Protein AF-A0A3D2JQ64-F1 (afdb_monomer_lite)

Structure (mmCIF, N/CA/C/O backbone):
data_AF-A0A3D2JQ64-F1
#
_entry.id   AF-A0A3D2JQ64-F1
#
loop_
_atom_site.group_PDB
_atom_site.id
_atom_site.type_symbol
_atom_site.label_atom_id
_atom_site.label_alt_id
_atom_site.label_comp_id
_atom_site.label_asym_id
_atom_site.label_entity_id
_atom_site.label_seq_id
_atom_site.pdbx_PDB_ins_code
_atom_site.Cartn_x
_atom_site.Cartn_y
_atom_site.Cartn_z
_atom_site.occupancy
_atom_site.B_iso_or_equiv
_atom_site.auth_seq_id
_atom_site.auth_comp_id
_atom_site.auth_asym_id
_atom_site.auth_atom_id
_atom_site.pdbx_PDB_model_num
ATOM 1 N N . MET A 1 1 ? 11.563 4.149 -31.255 1.00 68.50 1 MET A N 1
ATOM 2 C CA . MET A 1 1 ? 13.040 4.259 -31.189 1.00 68.50 1 MET A CA 1
ATOM 3 C C . MET A 1 1 ? 13.735 3.259 -32.107 1.00 68.50 1 MET A C 1
ATOM 5 O O . MET A 1 1 ? 14.622 3.661 -32.841 1.00 68.50 1 MET A O 1
ATOM 9 N N . LEU A 1 2 ? 13.339 1.981 -32.112 1.00 68.19 2 LEU A N 1
ATOM 10 C CA . LEU A 1 2 ? 14.010 0.948 -32.916 1.00 68.19 2 LEU A CA 1
ATOM 11 C C . LEU A 1 2 ? 14.008 1.264 -34.427 1.00 68.19 2 LEU A C 1
ATOM 13 O O . LEU A 1 2 ? 15.052 1.207 -35.066 1.00 68.19 2 LEU A O 1
ATOM 17 N N . GLU A 1 3 ? 12.875 1.719 -34.969 1.00 76.62 3 GLU A N 1
ATOM 18 C CA . GLU A 1 3 ? 12.757 2.117 -36.382 1.00 76.62 3 GLU A CA 1
ATOM 19 C C . GLU A 1 3 ? 13.571 3.373 -36.741 1.00 76.62 3 GLU A C 1
ATOM 21 O O . GLU A 1 3 ? 14.247 3.402 -37.769 1.00 76.62 3 GLU A O 1
ATOM 26 N N . SER A 1 4 ? 13.557 4.408 -35.890 1.00 77.31 4 SER A N 1
ATOM 27 C CA . SER A 1 4 ? 14.324 5.637 -36.137 1.00 77.31 4 SER A CA 1
ATOM 28 C C . SER A 1 4 ? 15.834 5.402 -36.029 1.00 77.31 4 SER A C 1
ATOM 30 O O . SER A 1 4 ? 16.592 5.928 -36.844 1.00 77.31 4 SER A O 1
ATOM 32 N N . SER A 1 5 ? 16.273 4.550 -35.097 1.00 80.56 5 SER A N 1
ATOM 33 C CA . SER A 1 5 ? 17.661 4.084 -35.012 1.00 80.56 5 SER A CA 1
ATOM 34 C C . SER A 1 5 ? 18.069 3.268 -36.240 1.00 80.56 5 SER A C 1
ATOM 36 O O . SER A 1 5 ? 19.137 3.512 -36.801 1.00 80.56 5 SER A O 1
ATOM 38 N N . GLN A 1 6 ? 17.218 2.342 -36.697 1.00 87.00 6 GLN A N 1
ATOM 39 C CA . GLN A 1 6 ? 17.505 1.515 -37.872 1.00 87.00 6 GLN A CA 1
ATOM 40 C C . GLN A 1 6 ? 17.664 2.366 -39.139 1.00 87.00 6 GLN A C 1
ATOM 42 O O . GLN A 1 6 ? 18.600 2.156 -39.904 1.00 87.00 6 GLN A O 1
ATOM 47 N N . SER A 1 7 ? 16.831 3.395 -39.315 1.00 90.44 7 SER A N 1
ATOM 48 C CA . SER A 1 7 ? 16.932 4.301 -40.463 1.00 90.44 7 SER A CA 1
ATOM 49 C C . SER A 1 7 ? 18.280 5.036 -40.536 1.00 90.44 7 SER A C 1
ATOM 51 O O . SER A 1 7 ? 18.840 5.195 -41.620 1.00 90.44 7 SER A O 1
ATOM 53 N N . ILE A 1 8 ? 18.834 5.460 -39.394 1.00 93.38 8 ILE A N 1
ATOM 54 C CA . ILE A 1 8 ? 20.169 6.081 -39.336 1.00 93.38 8 ILE A CA 1
ATOM 55 C C . ILE A 1 8 ? 21.260 5.045 -39.646 1.00 93.38 8 ILE A C 1
ATOM 57 O O . ILE A 1 8 ? 22.205 5.351 -40.376 1.00 93.38 8 ILE A O 1
ATOM 61 N N . VAL A 1 9 ? 21.130 3.820 -39.125 1.00 94.75 9 VAL A N 1
ATOM 62 C CA . VAL A 1 9 ? 22.066 2.713 -39.392 1.00 94.75 9 VAL A CA 1
ATOM 63 C C . VAL A 1 9 ? 22.120 2.377 -40.884 1.00 94.75 9 VAL A C 1
ATOM 65 O O . VAL A 1 9 ? 23.214 2.214 -41.427 1.00 94.75 9 VAL A O 1
ATOM 68 N N . ASP A 1 10 ? 20.977 2.354 -41.568 1.00 95.44 10 ASP A N 1
ATOM 69 C CA . ASP A 1 10 ? 20.905 2.088 -43.007 1.00 95.44 10 ASP A CA 1
ATOM 70 C C . ASP A 1 10 ? 21.639 3.174 -43.818 1.00 95.44 10 ASP A C 1
ATOM 72 O O . ASP A 1 10 ? 22.428 2.859 -44.716 1.00 95.44 10 ASP A O 1
ATOM 76 N N . SER A 1 11 ? 21.470 4.453 -43.454 1.00 96.44 11 SER A N 1
ATOM 77 C CA . SER A 1 11 ? 22.213 5.562 -44.070 1.00 96.44 11 SER A CA 1
ATOM 78 C C . SER A 1 11 ? 23.721 5.471 -43.817 1.00 96.44 11 SER A C 1
ATOM 80 O O . SER A 1 11 ? 24.514 5.718 -44.727 1.00 96.44 11 SER A O 1
ATOM 82 N N . LEU A 1 12 ? 24.147 5.067 -42.615 1.00 96.25 12 LEU A N 1
ATOM 83 C CA . LEU A 1 12 ? 25.566 4.850 -42.308 1.00 96.25 12 LEU A CA 1
ATOM 84 C C . LEU A 1 12 ? 26.161 3.717 -43.150 1.00 96.25 12 LEU A C 1
ATOM 86 O O . LEU A 1 12 ? 27.248 3.873 -43.712 1.00 96.25 12 LEU A O 1
ATOM 90 N N . HIS A 1 13 ? 25.446 2.598 -43.280 1.00 96.56 13 HIS A N 1
ATOM 91 C CA . HIS A 1 13 ? 25.865 1.469 -44.111 1.00 96.56 13 HIS A CA 1
ATOM 92 C C . HIS A 1 13 ? 26.041 1.896 -45.572 1.00 96.56 13 HIS A C 1
ATOM 94 O O . HIS A 1 13 ? 27.098 1.662 -46.169 1.00 96.56 13 HIS A O 1
ATOM 100 N N . ALA A 1 14 ? 25.043 2.579 -46.136 1.00 95.62 14 ALA A N 1
ATOM 101 C CA . ALA A 1 14 ? 25.112 3.131 -47.487 1.00 95.62 14 ALA A CA 1
ATOM 102 C C . ALA A 1 14 ? 26.261 4.143 -47.643 1.00 95.62 14 ALA A C 1
ATOM 104 O O . ALA A 1 14 ? 26.947 4.157 -48.669 1.00 95.62 14 ALA A O 1
ATOM 105 N N . GLY A 1 15 ? 26.526 4.949 -46.611 1.00 95.88 15 GLY A N 1
ATOM 106 C CA . GLY A 1 15 ? 27.650 5.881 -46.547 1.00 95.88 15 GLY A CA 1
ATOM 107 C C . GLY A 1 15 ? 29.006 5.197 -46.691 1.00 95.88 15 GLY A C 1
ATOM 108 O O . GLY A 1 15 ? 29.819 5.610 -47.521 1.00 95.88 15 GLY A O 1
ATOM 109 N N . TYR A 1 16 ? 29.241 4.110 -45.954 1.00 95.94 16 TYR A N 1
ATOM 110 C CA . TYR A 1 16 ? 30.476 3.331 -46.086 1.00 95.94 16 TYR A CA 1
ATOM 111 C C . TYR A 1 16 ? 30.625 2.711 -47.478 1.00 95.94 16 TYR A C 1
ATOM 113 O O . TYR A 1 16 ? 31.716 2.747 -48.055 1.00 95.94 16 TYR A O 1
ATOM 121 N N . GLN A 1 17 ? 29.539 2.181 -48.044 1.00 94.56 17 GLN A N 1
ATOM 122 C CA . GLN A 1 17 ? 29.555 1.587 -49.381 1.00 94.56 17 GLN A CA 1
ATOM 123 C C . GLN A 1 17 ? 29.863 2.622 -50.467 1.00 94.56 17 GLN A C 1
ATOM 125 O O . GLN A 1 17 ? 30.736 2.382 -51.306 1.00 94.56 17 GLN A O 1
ATOM 130 N N . VAL A 1 18 ? 29.197 3.781 -50.445 1.00 95.38 18 VAL A N 1
ATOM 131 C CA . VAL A 1 18 ? 29.404 4.815 -51.466 1.00 95.38 18 VAL A CA 1
ATOM 132 C C . VAL A 1 18 ? 30.785 5.455 -51.326 1.00 95.38 18 VAL A C 1
ATOM 134 O O . VAL A 1 18 ? 31.481 5.610 -52.326 1.00 95.38 18 VAL A O 1
ATOM 137 N N . ALA A 1 19 ? 31.251 5.738 -50.105 1.00 93.62 19 ALA A N 1
ATOM 138 C CA . ALA A 1 19 ? 32.584 6.295 -49.877 1.00 93.62 19 ALA A CA 1
ATOM 139 C C . ALA A 1 19 ? 33.693 5.332 -50.330 1.00 93.62 19 ALA A C 1
ATOM 141 O O . ALA A 1 19 ? 34.606 5.735 -51.055 1.00 93.62 19 ALA A O 1
ATOM 142 N N . GLY A 1 20 ? 33.590 4.050 -49.961 1.00 91.94 20 GLY A N 1
ATOM 143 C CA . GLY A 1 20 ? 34.541 3.019 -50.376 1.00 91.94 20 GLY A CA 1
ATOM 144 C C . GLY A 1 20 ? 34.548 2.803 -51.891 1.00 91.94 20 GLY A C 1
ATOM 145 O O . GLY A 1 20 ? 35.616 2.754 -52.504 1.00 91.94 20 GLY A O 1
ATOM 146 N N . GLY A 1 21 ? 33.367 2.743 -52.512 1.00 92.12 21 GLY A N 1
ATOM 147 C CA . GLY A 1 21 ? 33.227 2.611 -53.963 1.00 92.12 21 GLY A CA 1
ATOM 148 C C . GLY A 1 21 ? 33.828 3.793 -54.725 1.00 92.12 21 GLY A C 1
ATOM 149 O O . GLY A 1 21 ? 34.597 3.595 -55.666 1.00 92.12 21 GLY A O 1
ATOM 150 N N . LEU A 1 22 ? 33.543 5.025 -54.290 1.00 91.62 22 LEU A N 1
ATOM 151 C CA . LEU A 1 22 ? 34.103 6.243 -54.884 1.00 91.62 22 LEU A CA 1
ATOM 152 C C . LEU A 1 22 ? 35.631 6.291 -54.761 1.00 91.62 22 LEU A C 1
ATOM 154 O O . LEU A 1 22 ? 36.313 6.583 -55.745 1.00 91.62 22 LEU A O 1
ATOM 158 N N . ALA A 1 23 ? 36.177 5.957 -53.589 1.00 91.06 23 ALA A N 1
ATOM 159 C CA . ALA A 1 23 ? 37.622 5.908 -53.372 1.00 91.06 23 ALA A CA 1
ATOM 160 C C . ALA A 1 23 ? 38.303 4.850 -54.259 1.00 91.06 23 ALA A C 1
ATOM 162 O O . ALA A 1 23 ? 39.333 5.126 -54.878 1.00 91.06 23 ALA A O 1
ATOM 163 N N . ALA A 1 24 ? 37.713 3.657 -54.377 1.00 89.94 24 ALA A N 1
ATOM 164 C CA . ALA A 1 24 ? 38.235 2.588 -55.225 1.00 89.94 24 ALA A CA 1
ATOM 165 C C . ALA A 1 24 ? 38.230 2.971 -56.715 1.00 89.94 24 ALA A C 1
ATOM 167 O O . ALA A 1 24 ? 39.227 2.755 -57.414 1.00 89.94 24 ALA A O 1
ATOM 168 N N . MET A 1 25 ? 37.144 3.580 -57.205 1.00 90.31 25 MET A N 1
ATOM 169 C CA . MET A 1 25 ? 37.058 4.064 -58.588 1.00 90.31 25 MET A CA 1
ATOM 170 C C . MET A 1 25 ? 38.081 5.166 -58.871 1.00 90.31 25 MET A C 1
ATOM 172 O O . MET A 1 25 ? 38.748 5.123 -59.906 1.00 90.31 25 MET A O 1
ATOM 176 N N . ALA A 1 26 ? 38.269 6.099 -57.932 1.00 88.12 26 ALA A N 1
ATOM 177 C CA . ALA A 1 26 ? 39.272 7.156 -58.044 1.00 88.12 26 ALA A CA 1
ATOM 178 C C . ALA A 1 26 ? 40.702 6.594 -58.113 1.00 88.12 26 ALA A C 1
ATOM 180 O O . ALA A 1 26 ? 41.491 7.023 -58.952 1.00 88.12 26 ALA A O 1
ATOM 181 N N . HIS A 1 27 ? 41.031 5.600 -57.280 1.00 86.38 27 HIS A N 1
ATOM 182 C CA . HIS A 1 27 ? 42.358 4.972 -57.268 1.00 86.38 27 HIS A CA 1
ATOM 183 C C . HIS A 1 27 ? 42.669 4.155 -58.522 1.00 86.38 27 HIS A C 1
ATOM 185 O O . HIS A 1 27 ? 43.816 4.108 -58.961 1.00 86.38 27 HIS A O 1
ATOM 191 N N . THR A 1 28 ? 41.665 3.483 -59.078 1.00 91.31 28 THR A N 1
ATOM 192 C CA . THR A 1 28 ? 41.839 2.581 -60.226 1.00 91.31 28 THR A CA 1
ATOM 193 C C . THR A 1 28 ? 41.605 3.269 -61.571 1.00 91.31 28 THR A C 1
ATOM 195 O O . THR A 1 28 ? 41.916 2.690 -62.608 1.00 91.31 28 THR A O 1
ATOM 198 N N . GLY A 1 29 ? 41.057 4.490 -61.574 1.00 87.19 29 GLY A N 1
ATOM 199 C CA . GLY A 1 29 ? 40.681 5.211 -62.792 1.00 87.19 29 GLY A CA 1
ATOM 200 C C . GLY A 1 29 ? 39.544 4.540 -63.570 1.00 87.19 29 GLY A C 1
ATOM 201 O O . GLY A 1 29 ? 39.404 4.770 -64.768 1.00 87.19 29 GLY A O 1
ATOM 202 N N . THR A 1 30 ? 38.754 3.683 -62.914 1.00 84.44 30 THR A N 1
ATOM 203 C CA . THR A 1 30 ? 37.738 2.831 -63.561 1.00 84.44 30 THR A CA 1
ATOM 204 C C . THR A 1 30 ? 36.413 3.542 -63.827 1.00 84.44 30 THR A C 1
ATOM 206 O O . THR A 1 30 ? 35.588 3.020 -64.575 1.00 84.44 30 THR A O 1
ATOM 209 N N . GLY A 1 31 ? 36.206 4.741 -63.278 1.00 82.25 31 GLY A N 1
ATOM 210 C CA . GLY A 1 31 ? 35.011 5.530 -63.548 1.00 82.25 31 GLY A CA 1
ATOM 211 C C . GLY A 1 31 ? 35.007 6.899 -62.877 1.00 82.25 31 GLY A C 1
ATOM 212 O O . GLY A 1 31 ? 35.705 7.136 -61.893 1.00 82.25 31 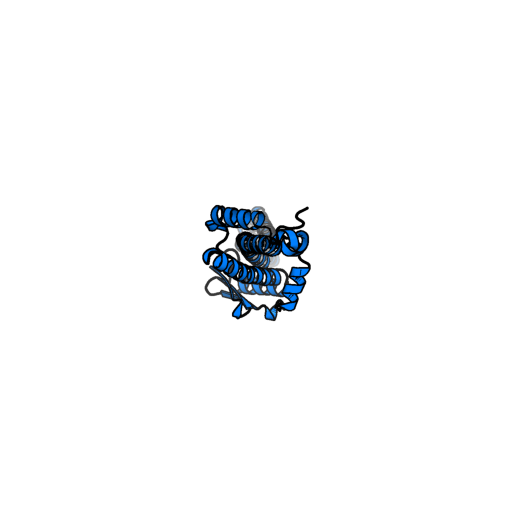GLY A O 1
ATOM 213 N N . VAL A 1 32 ? 34.185 7.796 -63.421 1.00 86.56 32 VAL A N 1
ATOM 214 C CA . VAL A 1 32 ? 33.807 9.067 -62.794 1.00 86.56 32 VAL A CA 1
ATOM 215 C C . VAL A 1 32 ? 32.370 8.920 -62.329 1.00 86.56 32 VAL A C 1
ATOM 217 O O . VAL A 1 32 ? 31.493 8.570 -63.119 1.00 86.56 32 VAL A O 1
ATOM 220 N N . ALA A 1 33 ? 32.133 9.156 -61.044 1.00 87.62 33 ALA A N 1
ATOM 221 C CA . ALA A 1 33 ? 30.802 9.027 -60.487 1.00 87.62 33 ALA A CA 1
ATOM 222 C C . ALA A 1 33 ? 29.872 10.121 -61.023 1.00 87.62 33 ALA A C 1
ATOM 224 O O . ALA A 1 33 ? 30.281 11.271 -61.196 1.00 87.62 33 ALA A O 1
ATOM 225 N N . GLN A 1 34 ? 28.618 9.758 -61.283 1.00 90.19 34 GLN A N 1
ATOM 226 C CA . GLN A 1 34 ? 27.616 10.724 -61.713 1.00 90.19 34 GLN A CA 1
ATOM 227 C C . GLN A 1 34 ? 27.303 11.703 -60.577 1.00 90.19 34 GLN A C 1
ATOM 229 O O . GLN A 1 34 ? 27.311 11.348 -59.394 1.00 90.19 34 GLN A O 1
ATOM 234 N N . MET A 1 35 ? 27.036 12.956 -60.940 1.00 89.31 35 MET A N 1
ATOM 235 C CA . MET A 1 35 ? 26.616 13.967 -59.977 1.00 89.31 35 MET A CA 1
ATOM 236 C C . MET A 1 35 ? 25.297 13.527 -59.331 1.00 89.31 35 MET A C 1
ATOM 238 O O . MET A 1 35 ? 24.354 13.215 -60.044 1.00 89.31 35 MET A O 1
ATOM 242 N N . GLY A 1 36 ? 25.244 13.507 -57.997 1.00 89.56 36 GLY A N 1
ATOM 243 C CA . GLY A 1 36 ? 24.060 13.078 -57.241 1.00 89.56 36 GLY A CA 1
ATOM 244 C C . GLY A 1 36 ? 24.134 11.666 -56.653 1.00 89.56 36 GLY A C 1
ATOM 245 O O . GLY A 1 36 ? 23.369 11.375 -55.740 1.00 89.56 36 GLY A O 1
ATOM 246 N N . VAL A 1 37 ? 25.106 10.833 -57.051 1.00 93.75 37 VAL A N 1
ATOM 247 C CA . VAL A 1 37 ? 25.192 9.418 -56.621 1.00 93.75 37 VAL A CA 1
ATOM 248 C C . VAL A 1 37 ? 25.179 9.213 -55.096 1.00 93.75 37 VAL A C 1
ATOM 250 O O . VAL A 1 37 ? 24.650 8.223 -54.611 1.00 93.75 37 VAL A O 1
ATOM 253 N N . VAL A 1 38 ? 25.738 10.155 -54.326 1.00 92.19 38 VAL A N 1
ATOM 254 C CA . VAL A 1 38 ? 25.768 10.098 -52.851 1.00 92.19 38 VAL A CA 1
ATOM 255 C C . VAL A 1 38 ? 24.383 10.342 -52.249 1.00 92.19 38 VAL A C 1
ATOM 257 O O . VAL A 1 38 ? 24.028 9.739 -51.241 1.00 92.19 38 VAL A O 1
ATOM 260 N N . ALA A 1 39 ? 23.590 11.225 -52.858 1.00 91.19 39 ALA A N 1
ATOM 261 C CA . ALA A 1 39 ? 22.220 11.468 -52.423 1.00 91.19 39 ALA A CA 1
ATOM 262 C C . ALA A 1 39 ? 21.310 10.295 -52.817 1.00 91.19 39 ALA A C 1
ATOM 264 O O . ALA A 1 39 ? 20.509 9.836 -52.009 1.00 91.19 39 ALA A O 1
ATOM 265 N N . GLU A 1 40 ? 21.479 9.767 -54.031 1.00 93.19 40 GLU A N 1
ATOM 266 C CA . GLU A 1 40 ? 20.688 8.646 -54.555 1.00 93.19 40 GLU A CA 1
ATOM 267 C C . GLU A 1 40 ? 20.972 7.316 -53.846 1.00 93.19 40 GLU A C 1
ATOM 269 O O . GLU A 1 40 ? 20.108 6.444 -53.815 1.00 93.19 40 GLU A O 1
ATOM 274 N N . SER A 1 41 ? 22.152 7.153 -53.238 1.00 90.62 41 SER A N 1
ATOM 275 C CA . SER A 1 41 ? 22.507 5.929 -52.513 1.00 90.62 41 SER A CA 1
ATOM 276 C C . SER A 1 41 ? 21.842 5.802 -51.138 1.00 90.62 41 SER A C 1
ATOM 278 O O . SER A 1 41 ? 22.070 4.804 -50.464 1.00 90.62 41 SER A O 1
ATOM 280 N N . GLY A 1 42 ? 21.096 6.813 -50.674 1.00 93.31 42 GLY A N 1
ATOM 281 C CA . GLY A 1 42 ? 20.521 6.842 -49.320 1.00 93.31 42 GLY A CA 1
ATOM 282 C C . GLY A 1 42 ? 21.547 7.074 -48.202 1.00 93.31 42 GLY A C 1
ATOM 283 O O . GLY A 1 42 ? 21.229 6.916 -47.026 1.00 93.31 42 GLY A O 1
ATOM 284 N N . ALA A 1 43 ? 22.779 7.462 -48.554 1.00 95.00 43 ALA A N 1
ATOM 285 C CA . ALA A 1 43 ? 23.888 7.633 -47.611 1.00 95.00 43 ALA A CA 1
ATOM 286 C C . ALA A 1 43 ? 23.775 8.893 -46.740 1.00 95.00 43 ALA A C 1
ATOM 288 O O . ALA A 1 43 ? 24.429 9.000 -45.702 1.00 95.00 43 ALA A O 1
ATOM 289 N N . LEU A 1 44 ? 22.998 9.882 -47.183 1.00 96.69 44 LEU A N 1
ATOM 290 C CA . LEU A 1 44 ? 22.840 11.139 -46.464 1.00 96.69 44 LEU A CA 1
ATOM 291 C C . LEU A 1 44 ? 21.830 10.972 -45.330 1.00 96.69 44 LEU A C 1
ATOM 293 O O . LEU A 1 44 ? 20.673 10.646 -45.576 1.00 96.69 44 LEU A O 1
ATOM 297 N N . ILE A 1 45 ? 22.263 11.266 -44.104 1.00 96.31 45 ILE A N 1
ATOM 298 C CA . ILE A 1 45 ? 21.361 11.400 -42.959 1.00 96.31 45 ILE A CA 1
ATOM 299 C C . ILE A 1 45 ? 20.590 12.714 -43.109 1.00 96.31 45 ILE A C 1
ATOM 301 O O . ILE A 1 45 ? 21.174 13.788 -43.269 1.00 96.31 45 ILE A O 1
ATOM 305 N N . THR A 1 46 ? 19.269 12.619 -43.065 1.00 95.69 46 THR A N 1
ATOM 306 C CA . THR A 1 46 ? 18.340 13.738 -43.225 1.00 95.69 46 THR A CA 1
ATOM 307 C C . THR A 1 46 ? 18.016 14.407 -41.889 1.00 95.69 46 THR A C 1
ATOM 309 O O . THR A 1 46 ? 18.156 13.810 -40.820 1.00 95.69 46 THR A O 1
ATOM 312 N N . GLY A 1 47 ? 17.535 15.653 -41.946 1.00 94.44 47 GLY A N 1
ATOM 313 C CA . GLY A 1 47 ? 17.033 16.355 -40.760 1.00 94.44 47 GLY A CA 1
ATOM 314 C C . GLY A 1 47 ? 15.876 15.611 -40.088 1.00 94.44 47 GLY A C 1
ATOM 315 O O . GLY A 1 47 ? 15.872 15.478 -38.869 1.00 94.44 47 GLY A O 1
ATOM 316 N N . ASP A 1 48 ? 14.964 15.039 -40.879 1.00 92.50 48 ASP A N 1
ATOM 317 C CA . ASP A 1 48 ? 13.814 14.282 -40.374 1.00 92.50 48 ASP A CA 1
ATOM 318 C C . ASP A 1 48 ? 14.242 13.028 -39.601 1.00 92.50 48 ASP A C 1
ATOM 320 O O . ASP A 1 48 ? 13.685 12.746 -38.542 1.00 92.50 48 ASP A O 1
ATOM 324 N N . GLN A 1 49 ? 15.273 12.308 -40.063 1.00 92.38 49 GLN A N 1
ATOM 325 C CA . GLN A 1 49 ? 15.837 11.162 -39.336 1.00 92.38 49 GLN A CA 1
ATOM 326 C C . GLN A 1 49 ? 16.428 11.578 -37.981 1.00 92.38 49 GLN A C 1
ATOM 328 O O . GLN A 1 49 ? 16.203 10.906 -36.975 1.00 92.38 49 GLN A O 1
ATOM 333 N N . VAL A 1 50 ? 17.145 12.706 -37.935 1.00 93.44 50 VAL A N 1
ATOM 334 C CA . VAL A 1 50 ? 17.713 13.244 -36.688 1.00 93.44 50 VAL A CA 1
ATOM 335 C C . VAL A 1 50 ? 16.606 13.677 -35.728 1.00 93.44 50 VAL A C 1
ATOM 337 O O . VAL A 1 50 ? 16.642 13.322 -34.551 1.00 93.44 50 VAL A O 1
ATOM 340 N N . SER A 1 51 ? 15.599 14.401 -36.218 1.00 92.00 51 SER A N 1
ATOM 341 C CA . SER A 1 51 ? 14.443 14.814 -35.419 1.00 92.00 51 SER A CA 1
ATOM 342 C C . SER A 1 51 ? 13.652 13.616 -34.901 1.00 92.00 51 SER A C 1
ATOM 344 O O . SER A 1 51 ? 13.330 13.577 -33.719 1.00 92.00 51 SER A O 1
ATOM 346 N N . ALA A 1 52 ? 13.389 12.607 -35.733 1.00 85.50 52 ALA A N 1
ATOM 347 C CA . ALA A 1 52 ? 12.676 11.399 -35.324 1.00 85.50 52 ALA A CA 1
ATOM 348 C C . ALA A 1 52 ? 13.438 10.602 -34.254 1.00 85.50 52 ALA A C 1
ATOM 350 O O . ALA A 1 52 ? 12.831 10.104 -33.306 1.00 85.50 52 ALA A O 1
ATOM 351 N N . TYR A 1 53 ? 14.764 10.492 -34.373 1.00 89.88 53 TYR A N 1
ATOM 352 C CA . TYR A 1 53 ? 15.594 9.859 -33.349 1.00 89.88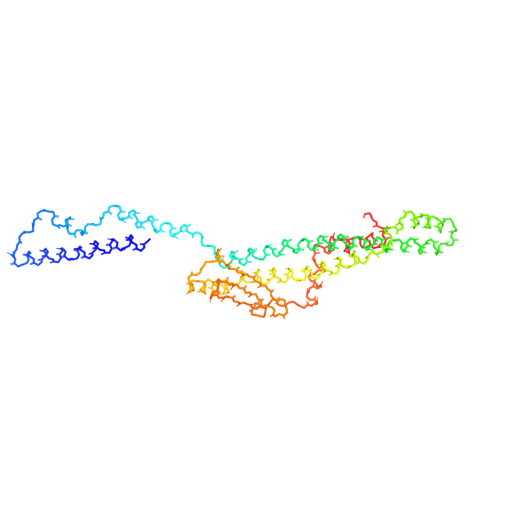 53 TYR A CA 1
ATOM 353 C C . TYR A 1 53 ? 15.587 10.658 -32.041 1.00 89.88 53 TYR A C 1
ATOM 355 O O . TYR A 1 53 ? 15.280 10.098 -30.992 1.00 89.88 53 TYR A O 1
ATOM 363 N N . ASN A 1 54 ? 15.842 11.967 -32.095 1.00 88.19 54 ASN A N 1
ATOM 364 C CA . ASN A 1 54 ? 15.886 12.814 -30.900 1.00 88.19 54 ASN A CA 1
ATOM 365 C C . ASN A 1 54 ? 14.527 12.900 -30.192 1.00 88.19 54 ASN A C 1
ATOM 367 O O . ASN A 1 54 ? 14.485 12.816 -28.970 1.00 88.19 54 ASN A O 1
ATOM 371 N N . ASN A 1 55 ? 13.423 12.982 -30.940 1.00 83.06 55 ASN A N 1
ATOM 372 C CA . ASN A 1 55 ? 12.074 12.934 -30.373 1.00 83.06 55 ASN A CA 1
ATOM 373 C C . ASN A 1 55 ? 11.800 11.583 -29.703 1.00 83.06 55 ASN A C 1
ATOM 375 O O . ASN A 1 55 ? 11.198 11.541 -28.638 1.00 83.06 55 ASN A O 1
ATOM 379 N N . ALA A 1 56 ? 12.260 10.474 -30.293 1.00 77.25 56 ALA A N 1
ATOM 380 C CA . ALA A 1 56 ? 12.128 9.158 -29.673 1.00 77.25 56 ALA A CA 1
ATOM 381 C C . ALA A 1 56 ? 12.973 9.030 -28.394 1.00 77.25 56 ALA A C 1
ATOM 383 O O . ALA A 1 56 ? 12.512 8.427 -27.432 1.00 77.25 56 ALA A O 1
ATOM 384 N N . VAL A 1 57 ? 14.180 9.602 -28.361 1.00 77.75 57 VAL A N 1
ATOM 385 C CA . VAL A 1 57 ? 15.024 9.654 -27.153 1.00 77.75 57 VAL A CA 1
ATOM 386 C C . VAL A 1 57 ? 14.372 10.510 -26.067 1.00 77.75 57 VAL A C 1
ATOM 388 O O . VAL A 1 57 ? 14.333 10.098 -24.913 1.00 77.75 57 VAL A O 1
ATOM 391 N N . GLN A 1 58 ? 13.828 11.672 -26.431 1.00 74.31 58 GLN A N 1
ATOM 392 C CA . GLN A 1 58 ? 13.126 12.551 -25.500 1.00 74.31 58 GLN A CA 1
ATOM 393 C C . GLN A 1 58 ? 11.867 11.882 -24.934 1.00 74.31 58 GLN A C 1
ATOM 395 O O . GLN A 1 58 ? 11.697 11.857 -23.723 1.00 74.31 58 GLN A O 1
ATOM 400 N N . ALA A 1 59 ? 11.047 11.255 -25.779 1.00 69.50 59 ALA A N 1
ATOM 401 C CA . ALA A 1 59 ? 9.860 10.523 -25.339 1.00 69.50 59 ALA A CA 1
ATOM 402 C C . ALA A 1 59 ? 10.198 9.351 -24.399 1.00 69.50 59 ALA A C 1
ATOM 404 O O . ALA A 1 59 ? 9.449 9.075 -23.471 1.00 69.50 59 ALA A O 1
ATOM 405 N N . MET A 1 60 ? 11.339 8.681 -24.605 1.00 68.00 60 MET A N 1
ATOM 406 C CA . MET A 1 60 ? 11.839 7.654 -23.680 1.00 68.00 60 MET A CA 1
ATOM 407 C C . MET A 1 60 ? 12.311 8.241 -22.345 1.00 68.00 60 MET A C 1
ATOM 409 O O . MET A 1 60 ? 12.142 7.603 -21.313 1.00 68.00 60 MET A O 1
ATOM 413 N N . ALA A 1 61 ? 12.916 9.431 -22.362 1.00 60.34 61 ALA A N 1
ATOM 414 C CA . ALA A 1 61 ? 13.367 10.125 -21.157 1.00 60.34 61 ALA A CA 1
ATOM 415 C C . ALA A 1 61 ? 12.205 10.721 -20.341 1.00 60.34 61 ALA A C 1
ATOM 417 O O . ALA A 1 61 ? 12.329 10.876 -19.131 1.00 60.34 61 ALA A O 1
ATOM 418 N N . GLU A 1 62 ? 11.097 11.055 -21.003 1.00 58.78 62 GLU A N 1
ATOM 419 C CA . GLU A 1 62 ? 9.874 11.607 -20.405 1.00 58.78 62 GLU A CA 1
ATOM 420 C C . GLU A 1 62 ? 8.859 10.526 -19.993 1.00 58.78 62 GLU A C 1
ATOM 422 O O . GLU A 1 62 ? 7.827 10.846 -19.407 1.00 58.78 62 GLU A O 1
ATOM 427 N N . ALA A 1 63 ? 9.125 9.250 -20.284 1.00 60.38 63 ALA A N 1
ATOM 428 C CA . ALA A 1 63 ? 8.260 8.157 -19.864 1.00 60.38 63 ALA A CA 1
ATOM 429 C C . ALA A 1 63 ? 8.335 7.964 -18.336 1.00 60.38 63 ALA A C 1
ATOM 431 O O . ALA A 1 63 ? 9.327 7.462 -17.808 1.00 60.38 63 ALA A O 1
ATOM 432 N N . GLU A 1 64 ? 7.275 8.342 -17.619 1.00 52.91 64 GLU A N 1
ATOM 433 C CA . GLU A 1 64 ? 7.060 7.939 -16.226 1.00 52.91 64 GLU A CA 1
ATOM 434 C C . GLU A 1 64 ? 6.622 6.471 -16.198 1.00 52.91 64 GLU A C 1
ATOM 436 O O . GLU A 1 64 ? 5.472 6.134 -16.481 1.00 52.91 64 GLU A O 1
ATOM 441 N N . TYR A 1 65 ? 7.551 5.569 -15.886 1.00 67.44 65 TYR A N 1
ATOM 442 C CA . TYR A 1 65 ? 7.214 4.165 -15.681 1.00 67.44 65 TYR A CA 1
ATOM 443 C C . TYR A 1 65 ? 6.518 4.013 -14.326 1.00 67.44 65 TYR A C 1
ATOM 445 O O . TYR A 1 65 ? 7.065 4.390 -13.289 1.00 67.44 65 TYR A O 1
ATOM 453 N N . TYR A 1 66 ? 5.310 3.446 -14.315 1.00 82.56 66 TYR A N 1
ATOM 454 C CA . TYR A 1 66 ? 4.670 3.006 -13.079 1.00 82.56 66 TYR A CA 1
ATOM 455 C C . TYR A 1 66 ? 5.466 1.813 -12.531 1.00 82.56 66 TYR A C 1
ATOM 457 O O . TYR A 1 66 ? 5.347 0.695 -13.026 1.00 82.56 66 TYR A O 1
ATOM 465 N N . THR A 1 67 ? 6.377 2.082 -11.594 1.00 90.94 67 THR A N 1
ATOM 466 C CA . THR A 1 67 ? 7.345 1.100 -11.087 1.00 90.94 67 THR A CA 1
ATOM 467 C C . THR A 1 67 ? 6.728 0.163 -10.050 1.00 90.94 67 THR A C 1
ATOM 469 O O . THR A 1 67 ? 5.657 0.439 -9.506 1.00 90.94 67 THR A O 1
ATOM 472 N N . ALA A 1 68 ? 7.461 -0.894 -9.687 1.00 96.25 68 ALA A N 1
ATOM 473 C CA . ALA A 1 68 ? 7.139 -1.724 -8.529 1.00 96.25 68 ALA A CA 1
ATOM 474 C C . ALA A 1 68 ? 6.920 -0.899 -7.251 1.00 96.25 68 ALA A C 1
ATOM 476 O O . ALA A 1 68 ? 5.986 -1.165 -6.506 1.00 96.25 68 ALA A O 1
ATOM 477 N N . GLN A 1 69 ? 7.740 0.135 -7.016 1.00 96.00 69 GLN A N 1
ATOM 478 C CA . GLN A 1 69 ? 7.595 1.004 -5.847 1.00 96.00 69 GLN A CA 1
ATOM 479 C C . GLN A 1 69 ? 6.258 1.753 -5.864 1.00 96.00 69 GLN A C 1
ATOM 481 O O . GLN A 1 69 ? 5.564 1.765 -4.852 1.00 96.00 69 GLN A O 1
ATOM 486 N N . ASN A 1 70 ? 5.871 2.320 -7.013 1.00 94.00 70 ASN A N 1
ATOM 487 C CA . ASN A 1 70 ? 4.586 3.010 -7.156 1.00 94.00 70 ASN A CA 1
ATOM 488 C C . ASN A 1 70 ? 3.409 2.053 -6.934 1.00 94.00 70 ASN A C 1
ATOM 490 O O . ASN A 1 70 ? 2.432 2.419 -6.286 1.00 94.00 70 ASN A O 1
ATOM 494 N N . PHE A 1 71 ? 3.508 0.824 -7.448 1.00 96.75 71 PHE A N 1
ATOM 495 C CA . PHE A 1 71 ? 2.493 -0.205 -7.239 1.00 96.75 71 PHE A CA 1
ATOM 496 C C . PHE A 1 71 ? 2.382 -0.609 -5.763 1.00 96.75 71 PHE A C 1
ATOM 498 O O . PHE A 1 71 ? 1.285 -0.613 -5.214 1.00 96.75 71 PHE A O 1
ATOM 505 N N . PHE A 1 72 ? 3.502 -0.896 -5.095 1.00 98.19 72 PHE A N 1
ATOM 506 C CA . PHE A 1 72 ? 3.503 -1.282 -3.683 1.00 98.19 72 PHE A CA 1
ATOM 507 C C . PHE A 1 72 ? 2.979 -0.162 -2.773 1.00 98.19 72 PHE A C 1
ATOM 509 O O . PHE A 1 72 ? 2.193 -0.439 -1.872 1.00 98.19 72 PHE A O 1
ATOM 516 N N . LEU A 1 73 ? 3.346 1.101 -3.021 1.00 95.81 73 LEU A N 1
ATOM 517 C CA . LEU A 1 73 ? 2.785 2.231 -2.270 1.00 95.81 73 LEU A CA 1
ATOM 518 C C . LEU A 1 73 ? 1.273 2.347 -2.471 1.00 95.81 73 LEU A C 1
ATOM 520 O O . LEU A 1 73 ? 0.547 2.471 -1.494 1.00 95.81 73 LEU A O 1
ATOM 524 N N . HIS A 1 74 ? 0.790 2.208 -3.704 1.00 94.62 74 HIS A N 1
ATOM 525 C CA . HIS A 1 74 ? -0.643 2.265 -3.989 1.00 94.62 74 HIS A CA 1
ATOM 526 C C . HIS A 1 74 ? -1.421 1.118 -3.317 1.00 94.62 74 HIS A C 1
ATOM 528 O O . HIS A 1 74 ? -2.498 1.337 -2.768 1.00 94.62 74 HIS A O 1
ATOM 534 N N . GLU A 1 75 ? -0.889 -0.107 -3.305 1.00 96.12 75 GLU A N 1
ATOM 535 C CA . GLU A 1 75 ? -1.521 -1.222 -2.583 1.00 96.12 75 GLU A CA 1
ATOM 536 C C . GLU A 1 75 ? -1.506 -1.012 -1.063 1.00 96.12 75 GLU A C 1
ATOM 538 O O . GLU A 1 75 ? -2.480 -1.352 -0.387 1.00 96.12 75 GLU A O 1
ATOM 543 N N . SER A 1 76 ? -0.442 -0.401 -0.532 1.00 96.38 76 SER A N 1
ATOM 544 C CA . SER A 1 76 ? -0.388 0.017 0.869 1.00 96.38 76 SER A CA 1
ATOM 545 C C . SER A 1 76 ? -1.442 1.078 1.185 1.00 96.38 76 SER A C 1
ATOM 547 O O . SER A 1 76 ? -2.125 0.958 2.195 1.00 96.38 76 SER A O 1
ATOM 549 N N . GLU A 1 77 ? -1.594 2.100 0.343 1.00 92.00 77 GLU A N 1
ATOM 550 C CA . GLU A 1 77 ? -2.577 3.178 0.518 1.00 92.00 77 GLU A CA 1
ATOM 551 C C . GLU A 1 77 ? -4.008 2.633 0.520 1.00 92.00 77 GLU A C 1
ATOM 553 O O . GLU A 1 77 ? -4.765 2.915 1.443 1.00 92.00 77 GLU A O 1
ATOM 558 N N . LYS A 1 78 ? -4.357 1.749 -0.425 1.00 93.50 78 LYS A N 1
ATOM 559 C CA . LYS A 1 78 ? -5.675 1.089 -0.435 1.00 93.50 78 LYS A CA 1
ATOM 560 C C . LYS A 1 78 ? -5.954 0.304 0.846 1.00 93.50 78 LYS A C 1
ATOM 562 O O . LYS A 1 78 ? -7.105 0.205 1.261 1.00 93.50 78 LYS A O 1
ATOM 567 N N . ALA A 1 79 ? -4.937 -0.348 1.410 1.00 93.94 79 ALA A N 1
ATOM 568 C CA . ALA A 1 79 ? -5.082 -1.087 2.660 1.00 93.94 79 ALA A CA 1
ATOM 569 C C . ALA A 1 79 ? -5.244 -0.136 3.854 1.00 93.94 79 ALA A C 1
ATOM 571 O O . ALA A 1 79 ? -6.088 -0.381 4.707 1.00 93.94 79 ALA A O 1
ATOM 572 N N . LEU A 1 80 ? -4.521 0.989 3.875 1.00 89.25 80 LEU A N 1
ATOM 573 C CA . LEU A 1 80 ? -4.699 2.032 4.889 1.00 89.25 80 LEU A CA 1
ATOM 574 C C . LEU A 1 80 ? -6.106 2.643 4.850 1.00 89.25 80 LEU A C 1
ATOM 576 O O . LEU A 1 80 ? -6.712 2.782 5.903 1.00 89.25 80 LEU A O 1
ATOM 580 N N . GLU A 1 81 ? -6.674 2.911 3.672 1.00 91.50 81 GLU A N 1
ATOM 581 C CA . GLU A 1 81 ? -8.060 3.405 3.546 1.00 91.50 81 GLU A CA 1
ATOM 582 C C . GLU A 1 81 ? -9.089 2.417 4.134 1.00 91.50 81 GLU A C 1
ATOM 584 O O . GLU A 1 81 ? -10.046 2.807 4.810 1.00 91.50 81 GLU A O 1
ATOM 589 N N . ARG A 1 82 ? -8.888 1.108 3.916 1.00 93.38 82 ARG A N 1
ATOM 590 C CA . ARG A 1 82 ? -9.740 0.067 4.518 1.00 93.38 82 ARG A CA 1
ATOM 591 C C . ARG A 1 82 ? -9.512 -0.060 6.024 1.00 93.38 82 ARG A C 1
ATOM 593 O O . ARG A 1 82 ? -10.477 -0.226 6.763 1.00 93.38 82 ARG A O 1
ATOM 600 N N . MET A 1 83 ? -8.267 0.075 6.481 1.00 94.62 83 MET A N 1
ATOM 601 C CA . MET A 1 83 ? -7.924 0.104 7.904 1.00 94.62 83 MET A CA 1
ATOM 602 C C . MET A 1 83 ? -8.578 1.297 8.612 1.00 94.62 83 MET A C 1
ATOM 604 O O . MET A 1 83 ? -9.114 1.124 9.699 1.00 94.62 83 MET A O 1
ATOM 608 N N . GLU A 1 84 ? -8.581 2.485 8.005 1.00 90.44 84 GLU A N 1
ATOM 609 C CA . GLU A 1 84 ? -9.258 3.674 8.540 1.00 90.44 84 GLU A CA 1
ATOM 610 C C . GLU A 1 84 ? -10.761 3.427 8.706 1.00 90.44 84 GLU A C 1
ATOM 612 O O . GLU A 1 84 ? -11.306 3.678 9.778 1.00 90.44 84 GLU A O 1
ATOM 617 N N . THR A 1 85 ? -11.405 2.822 7.703 1.00 93.44 85 THR A N 1
ATOM 618 C CA . THR A 1 85 ? -12.820 2.418 7.796 1.00 93.44 85 THR A CA 1
ATOM 619 C C . THR A 1 85 ? -13.054 1.439 8.956 1.00 93.44 85 THR A C 1
ATOM 621 O O . THR A 1 85 ? -14.022 1.567 9.704 1.00 93.44 85 THR A O 1
ATOM 624 N N . ALA A 1 86 ? -12.158 0.468 9.151 1.00 92.06 86 ALA A N 1
ATOM 625 C CA . ALA A 1 86 ? -12.260 -0.480 10.257 1.00 92.06 86 ALA A CA 1
ATOM 626 C C . ALA A 1 86 ? -12.047 0.195 11.630 1.00 92.06 86 ALA A C 1
ATOM 628 O O . ALA A 1 86 ? -12.752 -0.131 12.583 1.00 92.06 86 ALA A O 1
ATOM 629 N N . ILE A 1 87 ? -11.146 1.181 11.734 1.00 92.12 87 ILE A N 1
ATOM 630 C CA . ILE A 1 87 ? -10.940 1.995 12.948 1.00 92.12 87 ILE A CA 1
ATOM 631 C C . ILE A 1 87 ? -12.187 2.816 13.292 1.00 92.12 87 ILE A C 1
ATOM 633 O O . ILE A 1 87 ? -12.536 2.933 14.471 1.00 92.12 87 ILE A O 1
ATOM 637 N N . GLU A 1 88 ? -12.862 3.382 12.292 1.00 90.31 88 GLU A N 1
ATOM 638 C CA . GLU A 1 88 ? -14.122 4.106 12.482 1.00 90.31 88 GLU A CA 1
ATOM 639 C C . GLU A 1 88 ? -15.208 3.179 13.043 1.00 90.31 88 GLU A C 1
ATOM 641 O O . GLU A 1 88 ? -15.763 3.476 14.103 1.00 90.31 88 GLU A O 1
ATOM 646 N N . ASN A 1 89 ? -15.422 2.016 12.415 1.00 89.38 89 ASN A N 1
ATOM 647 C CA . ASN A 1 89 ? -16.388 1.011 12.879 1.00 89.38 89 ASN A CA 1
ATOM 648 C C . ASN A 1 89 ? -16.077 0.527 14.305 1.00 89.38 89 ASN A C 1
ATOM 650 O O . ASN A 1 89 ? -16.968 0.440 15.148 1.00 89.38 89 ASN A O 1
ATOM 654 N N . PHE A 1 90 ? -14.799 0.266 14.600 1.00 93.69 90 PHE A N 1
ATOM 655 C CA . PHE A 1 90 ? -14.345 -0.089 15.944 1.00 93.69 90 PHE A CA 1
ATOM 656 C C . PHE A 1 90 ? -14.696 1.001 16.958 1.00 93.69 90 PHE A C 1
ATOM 658 O O . PHE A 1 90 ? -15.203 0.706 18.039 1.00 93.69 90 PHE A O 1
ATOM 665 N N . SER A 1 91 ? -14.428 2.263 16.621 1.00 88.75 91 SER A N 1
ATOM 666 C CA . SER A 1 91 ? -14.651 3.397 17.521 1.00 88.75 91 SER A CA 1
ATOM 667 C C . SER A 1 91 ? -16.140 3.627 17.795 1.00 88.75 91 SER A C 1
ATOM 669 O O . SER A 1 91 ? -16.512 3.953 18.928 1.00 88.75 91 SER A O 1
ATOM 671 N N . GLU A 1 92 ? -16.995 3.435 16.788 1.00 88.88 92 GLU A N 1
ATOM 672 C CA . GLU A 1 92 ? -18.453 3.515 16.920 1.00 88.88 92 GLU A CA 1
ATOM 673 C C . GLU A 1 92 ? -18.986 2.396 17.824 1.00 88.88 92 GLU A C 1
ATOM 675 O O . GLU A 1 92 ? -19.592 2.688 18.860 1.00 88.88 92 GLU A O 1
ATOM 680 N N . ALA A 1 93 ? -18.652 1.138 17.524 1.00 87.94 93 ALA A N 1
ATOM 681 C CA . ALA A 1 93 ? -19.072 -0.008 18.328 1.00 87.94 93 ALA A CA 1
ATOM 682 C C . ALA A 1 93 ? -18.527 0.062 19.767 1.00 87.94 93 ALA A C 1
ATOM 684 O O . ALA A 1 93 ? -19.246 -0.207 20.728 1.00 87.94 93 ALA A O 1
ATOM 685 N N . ALA A 1 94 ? -17.274 0.492 19.958 1.00 87.56 94 ALA A N 1
ATOM 686 C CA . ALA A 1 94 ? -16.688 0.689 21.286 1.00 87.56 94 ALA A CA 1
ATOM 687 C C . ALA A 1 94 ? -17.441 1.753 22.100 1.00 87.56 94 ALA A C 1
ATOM 689 O O . ALA A 1 94 ? -17.631 1.587 23.307 1.00 87.56 94 ALA A O 1
ATOM 690 N N . THR A 1 95 ? -17.887 2.831 21.450 1.00 84.06 95 THR A N 1
ATOM 691 C CA . THR A 1 95 ? -18.687 3.883 22.092 1.00 84.06 95 THR A CA 1
ATOM 692 C C . THR A 1 95 ? -20.068 3.365 22.484 1.00 84.06 95 THR A C 1
ATOM 694 O O . THR A 1 95 ? -20.550 3.670 23.572 1.00 84.06 95 THR A O 1
ATOM 697 N N . GLU A 1 96 ? -20.707 2.551 21.648 1.00 82.88 96 GLU A N 1
ATOM 698 C CA . GLU A 1 96 ? -21.995 1.949 21.997 1.00 82.88 96 GLU A CA 1
ATOM 699 C C . GLU A 1 96 ? -21.863 0.960 23.166 1.00 82.88 96 GLU A C 1
ATOM 701 O O . GLU A 1 96 ? -22.645 1.008 24.120 1.00 82.88 96 GLU A O 1
ATOM 706 N N . LEU A 1 97 ? -20.813 0.134 23.171 1.00 83.56 97 LEU A N 1
ATOM 707 C CA . LEU A 1 97 ? -20.550 -0.803 24.264 1.00 83.56 97 LEU A CA 1
ATOM 708 C C . LEU A 1 97 ? -20.302 -0.087 25.597 1.00 83.56 97 LEU A C 1
ATOM 710 O O . LEU A 1 97 ? -20.799 -0.537 26.636 1.00 83.56 97 LEU A O 1
ATOM 714 N N . VAL A 1 98 ? -19.584 1.041 25.588 1.00 81.88 98 VAL A N 1
ATOM 715 C CA . VAL A 1 98 ? -19.212 1.745 26.825 1.00 81.88 98 VAL A CA 1
ATOM 716 C C . VAL A 1 98 ? -20.404 2.398 27.531 1.00 81.88 98 VAL A C 1
ATOM 718 O O . VAL A 1 98 ? -20.412 2.495 28.760 1.00 81.88 98 VAL A O 1
ATOM 721 N N . ILE A 1 99 ? -21.461 2.768 26.795 1.00 73.62 99 ILE A N 1
ATOM 722 C CA . ILE A 1 99 ? -22.708 3.304 27.375 1.00 73.62 99 ILE A CA 1
ATOM 723 C C . ILE A 1 99 ? -23.295 2.327 28.402 1.00 73.62 99 ILE A C 1
ATOM 725 O O . ILE A 1 99 ? -23.815 2.747 29.440 1.00 73.62 99 ILE A O 1
ATOM 729 N N . THR A 1 100 ? -23.176 1.020 28.162 1.00 69.94 100 THR A N 1
ATOM 730 C CA . THR A 1 100 ? -23.705 0.010 29.088 1.00 69.94 100 THR A CA 1
ATOM 731 C C . THR A 1 100 ? -22.929 -0.036 30.408 1.00 69.94 100 THR A C 1
ATOM 733 O O . THR A 1 100 ? -23.541 -0.183 31.470 1.00 69.94 100 THR A O 1
ATOM 736 N N . THR A 1 101 ? -21.611 0.196 30.378 1.00 67.44 101 THR A N 1
ATOM 737 C CA . THR A 1 101 ? -20.767 0.309 31.579 1.00 67.44 101 THR A CA 1
ATOM 738 C C . THR A 1 101 ? -21.140 1.531 32.412 1.00 67.44 101 THR A C 1
ATOM 740 O O . THR A 1 101 ? -21.402 1.388 33.605 1.00 67.44 101 THR A O 1
ATOM 743 N N . GLN A 1 102 ? -21.288 2.704 31.790 1.00 70.56 102 GLN A N 1
ATOM 744 C CA . GLN A 1 102 ? -21.665 3.937 32.499 1.00 70.56 102 GLN A CA 1
ATOM 745 C C . GLN A 1 102 ? -23.000 3.800 33.248 1.00 70.56 102 GLN A C 1
ATOM 747 O O . GLN A 1 102 ? -23.223 4.409 34.296 1.00 70.56 102 GLN A O 1
ATOM 752 N N . VAL A 1 103 ? -23.924 2.999 32.719 1.00 67.50 103 VAL A N 1
ATOM 753 C CA . VAL A 1 103 ? -25.247 2.823 33.326 1.00 67.50 103 VAL A CA 1
ATOM 754 C C . VAL A 1 103 ? -25.243 1.765 34.415 1.00 67.50 103 VAL A C 1
ATOM 756 O O . VAL A 1 103 ? -25.924 1.952 35.427 1.00 67.50 103 VAL A O 1
ATOM 759 N N . ALA A 1 104 ? -24.435 0.714 34.267 1.00 67.44 104 ALA A N 1
ATOM 760 C CA . ALA A 1 104 ? -24.164 -0.213 35.359 1.00 67.44 104 ALA A CA 1
ATOM 761 C C . ALA A 1 104 ? -23.600 0.528 36.584 1.00 67.44 104 ALA A C 1
ATOM 763 O O . ALA A 1 104 ? -24.092 0.328 37.693 1.00 67.44 104 ALA A O 1
ATOM 764 N N . GLU A 1 105 ? -22.666 1.458 36.383 1.00 69.38 105 GLU A N 1
ATOM 765 C CA . GLU A 1 105 ? -22.093 2.241 37.482 1.00 69.38 105 GLU A CA 1
ATOM 766 C C . GLU A 1 105 ? -23.074 3.211 38.132 1.00 69.38 105 GLU A C 1
ATOM 768 O O . GLU A 1 105 ? -23.152 3.287 39.359 1.00 69.38 105 GLU A O 1
ATOM 773 N N . ARG A 1 106 ? -23.879 3.931 37.340 1.00 69.00 106 ARG A N 1
ATOM 774 C CA . ARG A 1 106 ? -24.950 4.779 37.894 1.00 69.00 106 ARG A CA 1
ATOM 775 C C . ARG A 1 106 ? -25.931 3.961 38.727 1.00 69.00 106 ARG A C 1
ATOM 777 O O . ARG A 1 106 ? -26.396 4.436 39.764 1.00 69.00 106 ARG A O 1
ATOM 784 N N . ALA A 1 107 ? -26.235 2.739 38.289 1.00 66.69 107 ALA A N 1
ATOM 785 C CA . ALA A 1 107 ? -27.102 1.840 39.031 1.00 66.69 107 ALA A CA 1
ATOM 786 C C . ALA A 1 107 ? -26.458 1.360 40.338 1.00 66.69 107 ALA A C 1
ATOM 788 O O . ALA A 1 107 ? -27.120 1.373 41.376 1.00 66.69 107 ALA A O 1
ATOM 789 N N . GLU A 1 108 ? -25.175 0.997 40.315 1.00 67.69 108 GLU A N 1
ATOM 790 C CA . GLU A 1 108 ? -24.422 0.599 41.507 1.00 67.69 108 GLU A CA 1
ATOM 791 C C . GLU A 1 108 ? -24.317 1.747 42.523 1.00 67.69 108 GLU A C 1
ATOM 793 O O . GLU A 1 108 ? -24.703 1.572 43.680 1.00 67.69 108 GLU A O 1
ATOM 798 N N . ALA A 1 109 ? -23.947 2.955 42.088 1.00 71.38 109 ALA A N 1
ATOM 799 C CA . ALA A 1 109 ? -23.852 4.135 42.950 1.00 71.38 109 ALA A CA 1
ATOM 800 C C . ALA A 1 109 ? -25.190 4.493 43.627 1.00 71.38 109 ALA A C 1
ATOM 802 O O . ALA A 1 109 ? -25.231 4.829 44.816 1.00 71.38 109 ALA A O 1
ATOM 803 N N . ALA A 1 110 ? -26.309 4.390 42.901 1.00 70.19 110 ALA A N 1
ATOM 804 C CA . ALA A 1 110 ? -27.634 4.625 43.472 1.00 70.19 110 ALA A CA 1
ATOM 805 C C . ALA A 1 110 ? -28.017 3.557 44.509 1.00 70.19 110 ALA A C 1
ATOM 807 O O . ALA A 1 110 ? -28.567 3.902 45.558 1.00 70.19 110 ALA A O 1
ATOM 808 N N . ILE A 1 111 ? -27.686 2.284 44.261 1.00 68.81 111 ILE A N 1
ATOM 809 C CA . ILE A 1 111 ? -27.915 1.182 45.208 1.00 68.81 111 ILE A CA 1
ATOM 810 C C . ILE A 1 111 ? -27.071 1.365 46.477 1.00 68.81 111 ILE A C 1
ATOM 812 O O . ILE A 1 111 ? -27.598 1.236 47.585 1.00 68.81 111 ILE A O 1
ATOM 816 N N . GLU A 1 112 ? -25.786 1.696 46.342 1.00 73.12 112 GLU A N 1
ATOM 817 C CA . GLU A 1 112 ? -24.870 1.878 47.476 1.00 73.12 112 GLU A CA 1
ATOM 818 C C . GLU A 1 112 ? -25.224 3.085 48.352 1.00 73.12 112 GLU A C 1
ATOM 820 O O . GLU A 1 112 ? -25.015 3.053 49.567 1.00 73.12 112 GLU A O 1
ATOM 825 N N . SER A 1 113 ? -25.814 4.133 47.767 1.00 77.94 113 SER A N 1
ATOM 826 C CA . SER A 1 113 ? -26.214 5.341 48.501 1.00 77.94 113 SER A CA 1
ATOM 827 C C . SER A 1 113 ? -27.296 5.090 49.564 1.00 77.94 113 SER A C 1
ATOM 829 O O . SER A 1 113 ? -27.422 5.863 50.517 1.00 77.94 113 SER A O 1
ATOM 831 N N . GLY A 1 114 ? -28.087 4.018 49.417 1.00 71.75 114 GLY A N 1
ATOM 832 C CA . GLY A 1 114 ? -29.230 3.714 50.282 1.00 71.75 114 GLY A CA 1
ATOM 833 C C . GLY A 1 114 ? -30.401 4.701 50.161 1.00 71.75 114 GLY A C 1
ATOM 834 O O . GLY A 1 114 ? -31.347 4.616 50.949 1.00 71.75 114 GLY A O 1
ATOM 835 N N . ASP A 1 115 ? -30.355 5.628 49.201 1.00 82.62 115 ASP A N 1
ATOM 836 C CA . ASP A 1 115 ? -31.410 6.601 48.934 1.00 82.62 115 ASP A CA 1
ATOM 837 C C . ASP A 1 115 ? -32.468 6.000 47.997 1.00 82.62 115 ASP A C 1
ATOM 839 O O . ASP A 1 115 ? -32.222 5.717 46.823 1.00 82.62 115 ASP A O 1
ATOM 843 N N . SER A 1 116 ? -33.685 5.823 48.516 1.00 78.12 116 SER A N 1
ATOM 844 C CA . SER A 1 116 ? -34.806 5.288 47.740 1.00 78.12 116 SER A CA 1
ATOM 845 C C . SER A 1 116 ? -35.183 6.162 46.543 1.00 78.12 116 SER A C 1
ATOM 847 O O . SER A 1 116 ? -35.734 5.639 45.580 1.00 78.12 116 SER A O 1
ATOM 849 N N . GLN A 1 117 ? -34.907 7.468 46.596 1.00 77.38 117 GLN A N 1
ATOM 850 C CA . GLN A 1 117 ? -35.195 8.389 45.500 1.00 77.38 117 GLN A CA 1
ATOM 851 C C . GLN A 1 117 ? -34.175 8.228 44.366 1.00 77.38 117 GLN A C 1
ATOM 853 O O . GLN A 1 117 ? -34.576 8.111 43.212 1.00 77.38 117 GLN A O 1
ATOM 858 N N . ALA A 1 118 ? -32.885 8.101 44.692 1.00 71.50 118 ALA A N 1
ATOM 859 C CA . ALA A 1 118 ? -31.835 7.833 43.707 1.00 71.50 118 ALA A CA 1
ATOM 860 C C . ALA A 1 118 ? -32.024 6.470 43.015 1.00 71.50 118 ALA A C 1
ATOM 862 O O . ALA A 1 118 ? -31.884 6.354 41.799 1.00 71.50 118 ALA A O 1
ATOM 863 N N . ALA A 1 119 ? -32.416 5.438 43.770 1.00 72.06 119 ALA A N 1
ATOM 864 C CA . ALA A 1 119 ? -32.735 4.128 43.202 1.00 72.06 119 ALA A CA 1
ATOM 865 C C . ALA A 1 119 ? -33.926 4.181 42.223 1.00 72.06 119 ALA A C 1
ATOM 867 O O . ALA A 1 119 ? -33.949 3.455 41.228 1.00 72.06 119 ALA A O 1
ATOM 868 N N . GLN A 1 120 ? -34.906 5.047 42.493 1.00 77.31 120 GLN A N 1
ATOM 869 C CA . GLN A 1 120 ? -36.079 5.227 41.641 1.00 77.31 120 GLN A CA 1
ATOM 870 C C . GLN A 1 120 ? -35.743 6.017 40.367 1.00 77.31 120 GLN A C 1
ATOM 872 O O . GLN A 1 120 ? -36.191 5.641 39.291 1.00 77.31 120 GLN A O 1
ATOM 877 N N . GLU A 1 121 ? -34.869 7.022 40.456 1.00 76.12 121 GLU A N 1
ATOM 878 C CA . GLU A 1 121 ? -34.347 7.748 39.288 1.00 76.12 121 GLU A CA 1
ATOM 879 C C . GLU A 1 121 ? -33.537 6.841 38.348 1.00 76.12 121 GLU A C 1
ATOM 881 O O . GLU A 1 121 ? -33.661 6.950 37.128 1.00 76.12 121 GLU A O 1
ATOM 886 N N . VAL A 1 122 ? -32.758 5.899 38.891 1.00 72.62 122 VAL A N 1
ATOM 887 C CA . VAL A 1 122 ? -32.084 4.871 38.079 1.00 72.62 122 VAL A CA 1
ATOM 888 C C . VAL A 1 122 ? -33.090 3.940 37.412 1.00 72.62 122 VAL A C 1
ATOM 890 O O . VAL A 1 122 ? -32.924 3.638 36.234 1.00 72.62 122 VAL A O 1
ATOM 893 N N . GLN A 1 123 ? -34.131 3.489 38.121 1.00 72.56 123 GLN A N 1
ATOM 894 C CA . GLN A 1 123 ? -35.181 2.665 37.511 1.00 72.56 123 GLN A CA 1
ATOM 895 C C . GLN A 1 123 ? -35.870 3.390 36.354 1.00 72.56 123 GLN A C 1
ATOM 897 O O . GLN A 1 123 ? -35.964 2.823 35.267 1.00 72.56 123 GLN A O 1
ATOM 902 N N . ASP A 1 124 ? -36.272 4.644 36.558 1.00 76.44 124 ASP A N 1
ATOM 903 C CA . ASP A 1 124 ? -36.911 5.462 35.525 1.00 76.44 124 ASP A CA 1
ATOM 904 C C . ASP A 1 124 ? -35.966 5.686 34.330 1.00 76.44 124 ASP A C 1
ATOM 906 O O . ASP A 1 124 ? -36.391 5.629 33.174 1.00 76.44 124 ASP A O 1
ATOM 910 N N . PHE A 1 125 ? -34.667 5.887 34.581 1.00 72.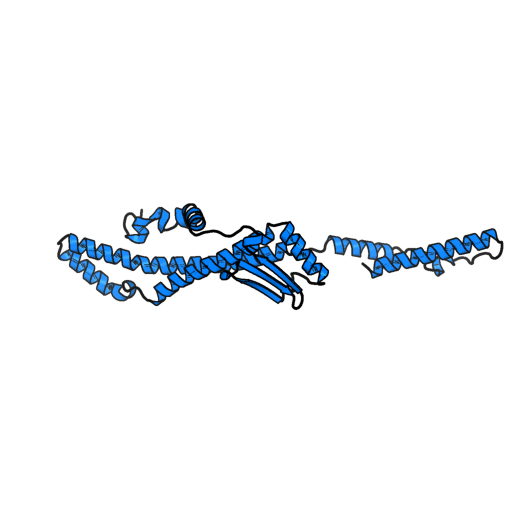19 125 PHE A N 1
ATOM 911 C CA . PHE A 1 125 ? -33.655 5.999 33.531 1.00 72.19 125 PHE A CA 1
ATOM 912 C C . PHE A 1 125 ? -33.477 4.684 32.759 1.00 72.19 125 PHE A C 1
ATOM 914 O O . PHE A 1 125 ? -33.411 4.707 31.529 1.00 72.19 125 PHE A O 1
ATOM 921 N N . VAL A 1 126 ? -33.422 3.542 33.448 1.00 75.06 126 VAL A N 1
ATOM 922 C CA . VAL A 1 126 ? -33.278 2.224 32.814 1.00 75.06 126 VAL A CA 1
ATOM 923 C C . VAL A 1 126 ? -34.508 1.876 31.981 1.00 75.06 126 VAL A C 1
ATOM 925 O O . VAL A 1 126 ? -34.362 1.416 30.851 1.00 75.06 126 VAL A O 1
ATOM 928 N N . GLU A 1 127 ? -35.714 2.135 32.487 1.00 76.81 127 GLU A N 1
ATOM 929 C CA . GLU A 1 127 ? -36.955 1.935 31.730 1.00 76.81 127 GLU A CA 1
ATOM 930 C C . GLU A 1 127 ? -37.036 2.863 30.510 1.00 76.81 127 GLU A C 1
ATOM 932 O O . GLU A 1 127 ? -37.425 2.425 29.427 1.00 76.81 127 GLU A O 1
ATOM 937 N N . ALA A 1 128 ? -36.626 4.128 30.647 1.00 71.38 128 ALA A N 1
ATOM 938 C CA . ALA A 1 128 ? -36.653 5.095 29.550 1.00 71.38 128 ALA A CA 1
ATOM 939 C C . ALA A 1 128 ? -35.613 4.810 28.454 1.00 71.38 128 ALA A C 1
ATOM 941 O O . ALA A 1 128 ? -35.832 5.181 27.301 1.00 71.38 128 ALA A O 1
ATOM 942 N N . ASN A 1 129 ? -34.499 4.156 28.797 1.00 64.94 129 ASN A N 1
ATOM 943 C CA . ASN A 1 129 ? -33.373 3.920 27.888 1.00 64.94 129 ASN A CA 1
ATOM 944 C C . ASN A 1 129 ? -33.140 2.436 27.592 1.00 64.94 129 ASN A C 1
ATOM 946 O O . ASN A 1 129 ? -32.115 2.092 27.019 1.00 64.94 129 ASN A O 1
ATOM 950 N N . GLN A 1 130 ? -34.085 1.557 27.933 1.00 67.38 130 GLN A N 1
ATOM 951 C CA . GLN A 1 130 ? -33.914 0.100 27.914 1.00 67.38 130 GLN A CA 1
ATOM 952 C C . GLN A 1 130 ? -33.339 -0.452 26.596 1.00 67.38 130 GLN A C 1
ATOM 954 O O . GLN A 1 130 ? -32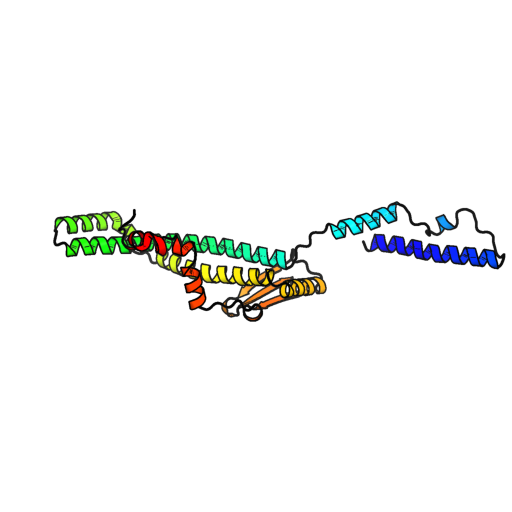.575 -1.408 26.620 1.00 67.38 130 GLN A O 1
ATOM 959 N N . ASN A 1 131 ? -33.653 0.180 25.461 1.00 64.19 131 ASN A N 1
ATOM 960 C CA . ASN A 1 131 ? -33.161 -0.212 24.136 1.00 64.19 131 ASN A CA 1
ATOM 961 C C . ASN A 1 131 ? -31.679 0.126 23.879 1.00 64.19 131 ASN A C 1
ATOM 963 O O . ASN A 1 131 ? -31.095 -0.462 22.986 1.00 64.19 131 ASN A O 1
ATOM 967 N N . ILE A 1 132 ? -31.098 1.071 24.623 1.00 61.69 132 ILE A N 1
ATOM 968 C CA . ILE A 1 132 ? -29.700 1.534 24.498 1.00 61.69 132 ILE A CA 1
ATOM 969 C C . ILE A 1 132 ? -28.824 0.910 25.607 1.00 61.69 132 ILE A C 1
ATOM 971 O O . ILE A 1 132 ? -27.603 0.964 25.568 1.00 61.69 132 ILE A O 1
ATOM 975 N N . LEU A 1 133 ? -29.444 0.318 26.635 1.00 66.31 133 LEU A N 1
ATOM 976 C CA . LEU A 1 133 ? -28.751 -0.292 27.781 1.00 66.31 133 LEU A CA 1
ATOM 977 C C . LEU A 1 133 ? -28.513 -1.791 27.635 1.00 66.31 133 LEU A C 1
ATOM 979 O O . LEU A 1 133 ? -27.826 -2.396 28.459 1.00 66.31 133 LEU A O 1
ATOM 983 N N . VAL A 1 134 ? -29.128 -2.402 26.631 1.00 73.94 134 VAL A N 1
ATOM 984 C CA . VAL A 1 134 ? -28.897 -3.797 26.289 1.00 73.94 134 VAL A CA 1
ATOM 985 C C . VAL A 1 134 ? -27.771 -3.819 25.271 1.00 73.94 134 VAL A C 1
ATOM 987 O O . VAL A 1 134 ? -27.924 -3.268 24.190 1.00 73.94 134 VAL A O 1
ATOM 990 N N . VAL A 1 135 ? -26.656 -4.464 25.623 1.00 78.12 135 VAL A N 1
ATOM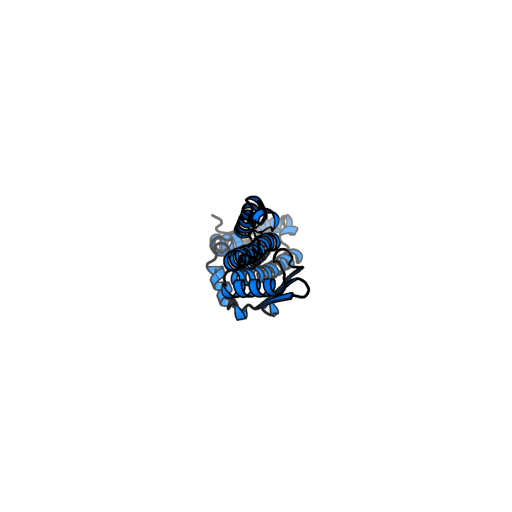 991 C CA . VAL A 1 135 ? -25.612 -4.787 24.647 1.00 78.12 135 VAL A CA 1
ATOM 992 C C . VAL A 1 135 ? -26.218 -5.720 23.605 1.00 78.12 135 VAL A C 1
ATOM 994 O O . VAL A 1 135 ? -26.627 -6.836 23.949 1.00 78.12 135 VAL A O 1
ATOM 997 N N . ASP A 1 136 ? -26.286 -5.266 22.357 1.00 82.00 136 ASP A N 1
ATOM 998 C CA . ASP A 1 136 ? -26.671 -6.120 21.242 1.00 82.00 136 ASP A CA 1
ATOM 999 C C . ASP A 1 136 ? -25.494 -7.012 20.828 1.00 82.00 136 ASP A C 1
ATOM 1001 O O . ASP A 1 136 ? -24.328 -6.608 20.863 1.00 82.00 136 ASP A O 1
ATOM 1005 N N . GLN A 1 137 ? -25.802 -8.247 20.438 1.00 86.50 137 GLN A N 1
ATOM 1006 C CA . GLN A 1 137 ? -24.802 -9.150 19.881 1.00 86.50 137 GLN A CA 1
ATOM 1007 C C . GLN A 1 137 ? -24.254 -8.598 18.558 1.00 86.50 137 GLN A C 1
ATOM 1009 O O . GLN A 1 137 ? -23.080 -8.804 18.282 1.00 86.50 137 GLN A O 1
ATOM 1014 N N . GLU A 1 138 ? -25.069 -7.863 17.792 1.00 88.19 138 GLU A N 1
ATOM 1015 C CA . GLU A 1 138 ? -24.639 -7.183 16.562 1.00 88.19 138 GLU A CA 1
ATOM 1016 C C . GLU A 1 138 ? -23.492 -6.196 16.838 1.00 88.19 138 GLU A C 1
ATOM 1018 O O . GLU A 1 138 ? -22.424 -6.345 16.251 1.00 88.19 138 GLU A O 1
ATOM 1023 N N . THR A 1 139 ? -23.626 -5.303 17.827 1.00 88.31 139 THR A N 1
ATOM 1024 C CA . THR A 1 139 ? -22.558 -4.366 18.229 1.00 88.31 139 THR A CA 1
ATOM 1025 C C . THR A 1 139 ? -21.285 -5.086 18.697 1.00 88.31 139 THR A C 1
ATOM 1027 O O . THR A 1 139 ? -20.167 -4.654 18.415 1.00 88.31 139 THR A O 1
ATOM 1030 N N . VAL A 1 140 ? -21.416 -6.205 19.422 1.00 91.25 140 VAL A N 1
ATOM 1031 C CA . VAL A 1 140 ? -20.253 -7.007 19.854 1.00 91.25 140 VAL A CA 1
ATOM 1032 C C . VAL A 1 140 ? -19.555 -7.657 18.660 1.00 91.25 140 VAL A C 1
ATOM 1034 O O . VAL A 1 140 ? -18.324 -7.712 18.616 1.00 91.25 140 VAL A O 1
ATOM 1037 N N . ASP A 1 141 ? -20.323 -8.162 17.699 1.00 93.31 141 ASP A N 1
ATOM 1038 C CA . ASP A 1 141 ? -19.791 -8.767 16.482 1.00 93.31 141 ASP A CA 1
ATOM 1039 C C . ASP A 1 141 ? -19.097 -7.703 15.611 1.00 93.31 141 ASP A C 1
ATOM 1041 O O . ASP A 1 141 ? -18.006 -7.958 15.097 1.00 93.31 141 ASP A O 1
ATOM 1045 N N . GLU A 1 142 ? -19.647 -6.489 15.518 1.00 92.19 142 GLU A N 1
ATOM 1046 C CA . GLU A 1 142 ? -19.021 -5.334 14.854 1.00 92.19 142 GLU A CA 1
ATOM 1047 C C . GLU A 1 142 ? -17.714 -4.910 15.535 1.00 92.19 142 GLU A C 1
ATOM 1049 O O . GLU A 1 142 ? -16.694 -4.731 14.869 1.00 92.19 142 GLU A O 1
ATOM 1054 N N . TYR A 1 143 ? -17.693 -4.827 16.867 1.00 93.31 143 TYR A N 1
ATOM 1055 C CA . TYR A 1 143 ? -16.478 -4.522 17.628 1.00 93.31 143 TYR A CA 1
ATOM 1056 C C . TYR A 1 143 ? -15.361 -5.548 17.383 1.00 93.31 143 TYR A C 1
ATOM 1058 O O . TYR A 1 143 ? -14.209 -5.184 17.157 1.00 93.31 143 TYR A O 1
ATOM 1066 N N . ASN A 1 144 ? -15.684 -6.843 17.420 1.00 92.69 144 ASN A N 1
ATOM 1067 C CA . ASN A 1 144 ? -14.677 -7.890 17.237 1.00 92.69 144 ASN A CA 1
ATOM 1068 C C . ASN A 1 144 ? -14.210 -7.983 15.780 1.00 92.69 144 ASN A C 1
ATOM 1070 O O . ASN A 1 144 ? -13.010 -8.072 15.531 1.00 92.69 144 ASN A O 1
ATOM 1074 N N . SER A 1 145 ? -15.138 -7.935 14.822 1.00 94.69 145 SER A N 1
ATOM 1075 C CA . SER A 1 145 ? -14.799 -8.010 13.396 1.00 94.69 145 SER A CA 1
ATOM 1076 C C . SER A 1 145 ? -13.996 -6.800 12.927 1.00 94.69 145 SER A C 1
ATOM 1078 O O . SER A 1 145 ? -13.027 -6.974 12.197 1.00 94.69 145 SER A O 1
ATOM 1080 N N . SER A 1 146 ? -14.300 -5.592 13.413 1.00 93.25 146 SER A N 1
ATOM 1081 C CA . SER A 1 146 ? -13.496 -4.403 13.103 1.00 93.25 146 SER A CA 1
ATOM 1082 C C . SER A 1 146 ? -12.062 -4.506 13.629 1.00 93.25 146 SER A C 1
ATOM 1084 O O . SER A 1 146 ? -11.138 -4.092 12.935 1.00 93.25 146 SER A O 1
ATOM 1086 N N . LEU A 1 147 ? -11.832 -5.110 14.801 1.00 93.06 147 LEU A N 1
ATOM 1087 C CA . LEU A 1 147 ? -10.475 -5.389 15.289 1.00 93.06 147 LEU A CA 1
ATOM 1088 C C . LEU A 1 147 ? -9.728 -6.404 14.411 1.00 93.06 147 LEU A C 1
ATOM 1090 O O . LEU A 1 147 ? -8.545 -6.205 14.129 1.00 93.06 147 LEU A O 1
ATOM 1094 N N . GLU A 1 148 ? -10.404 -7.465 13.965 1.00 95.12 148 GLU A N 1
ATOM 1095 C CA . GLU A 1 148 ? -9.831 -8.441 13.025 1.00 95.12 148 GLU A CA 1
ATOM 1096 C C . GLU A 1 148 ? -9.494 -7.782 11.674 1.00 95.12 148 GLU A C 1
ATOM 1098 O O . GLU A 1 148 ? -8.406 -7.994 11.133 1.00 95.12 148 GLU A O 1
ATOM 1103 N N . ASP A 1 149 ? -10.373 -6.918 11.164 1.00 93.31 149 ASP A N 1
ATOM 1104 C CA . ASP A 1 149 ? -10.153 -6.162 9.930 1.00 93.31 149 ASP A CA 1
ATOM 1105 C C . ASP A 1 149 ? -8.980 -5.179 10.068 1.00 93.31 149 ASP A C 1
ATOM 1107 O O . ASP A 1 149 ? -8.127 -5.112 9.180 1.00 93.31 149 ASP A O 1
ATOM 1111 N N . ILE A 1 150 ? -8.863 -4.466 11.198 1.00 94.19 150 ILE A N 1
ATOM 1112 C CA . ILE A 1 150 ? -7.699 -3.614 11.497 1.00 94.19 150 ILE A CA 1
ATOM 1113 C C . ILE A 1 150 ? -6.415 -4.443 11.453 1.00 94.19 150 ILE A C 1
ATOM 1115 O O . ILE A 1 150 ? -5.423 -4.010 10.862 1.00 94.19 150 ILE A O 1
ATOM 1119 N N . GLU A 1 151 ? -6.406 -5.637 12.047 1.00 92.38 151 GLU A N 1
ATOM 1120 C CA . GLU A 1 151 ? -5.237 -6.521 12.043 1.00 92.38 151 GLU A CA 1
ATOM 1121 C C . GLU A 1 151 ? -4.838 -6.929 10.615 1.00 92.38 151 GLU A C 1
ATOM 1123 O O . GLU A 1 151 ? -3.663 -6.836 10.235 1.00 92.38 151 GLU A O 1
ATOM 1128 N N . VAL A 1 152 ? -5.810 -7.338 9.798 1.00 94.31 152 VAL A N 1
ATOM 1129 C CA . VAL A 1 152 ? -5.586 -7.772 8.412 1.00 94.31 152 VAL A CA 1
ATOM 1130 C C . VAL A 1 152 ? -5.114 -6.616 7.532 1.00 94.31 152 VAL A C 1
ATOM 1132 O O . VAL A 1 152 ? -4.127 -6.756 6.797 1.00 94.31 152 VAL A O 1
ATOM 1135 N N . GLU A 1 153 ? -5.787 -5.471 7.595 1.00 95.12 153 GLU A N 1
ATOM 1136 C CA . GLU A 1 153 ? -5.510 -4.335 6.717 1.00 95.12 153 GLU A CA 1
ATOM 1137 C C . GLU A 1 153 ? -4.224 -3.607 7.114 1.00 95.12 153 GLU A C 1
ATOM 1139 O O . GLU A 1 153 ? -3.414 -3.288 6.240 1.00 95.12 153 GLU A O 1
ATOM 1144 N N . SER A 1 154 ? -3.943 -3.456 8.413 1.00 93.25 154 SER A N 1
ATOM 1145 C CA . SER A 1 154 ? -2.655 -2.924 8.884 1.00 93.25 154 SER A CA 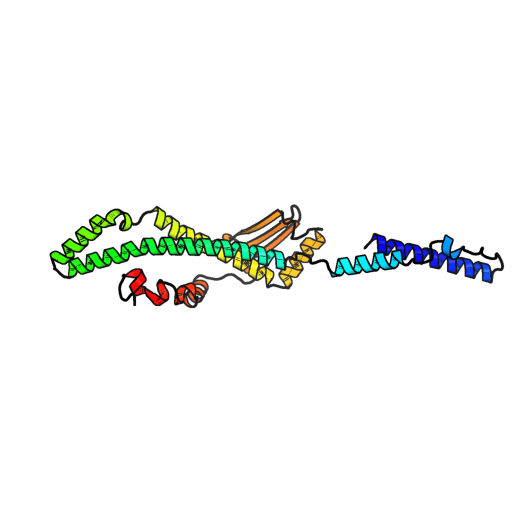1
ATOM 1146 C C . SER A 1 154 ? -1.482 -3.811 8.461 1.00 93.25 154 SER A C 1
ATOM 1148 O O . SER A 1 154 ? -0.464 -3.308 7.981 1.00 93.25 154 SER A O 1
ATOM 1150 N N . SER A 1 155 ? -1.633 -5.137 8.556 1.00 94.31 155 SER A N 1
ATOM 1151 C CA . SER A 1 155 ? -0.612 -6.092 8.111 1.00 94.31 155 SER A CA 1
ATOM 1152 C C . SER A 1 155 ? -0.399 -6.026 6.595 1.00 94.31 155 SER A C 1
ATOM 1154 O O . SER A 1 155 ? 0.739 -6.085 6.120 1.00 94.31 155 SER A O 1
ATOM 1156 N N . THR A 1 156 ? -1.484 -5.863 5.830 1.00 95.38 156 THR A N 1
ATOM 1157 C CA . THR A 1 156 ? -1.443 -5.698 4.370 1.00 95.38 156 THR A CA 1
ATOM 1158 C C . THR A 1 156 ? -0.751 -4.391 3.980 1.00 95.38 156 THR A C 1
ATOM 1160 O O . THR A 1 156 ? 0.116 -4.392 3.107 1.00 95.38 156 THR A O 1
ATOM 1163 N N . ALA A 1 157 ? -1.062 -3.283 4.650 1.00 94.88 157 ALA A N 1
ATOM 1164 C CA . ALA A 1 157 ? -0.368 -2.017 4.443 1.00 94.88 157 ALA A CA 1
ATOM 1165 C C . ALA A 1 157 ? 1.128 -2.145 4.770 1.00 94.88 157 ALA A C 1
ATOM 1167 O O . ALA A 1 157 ? 1.982 -1.791 3.958 1.00 94.88 157 ALA A O 1
ATOM 1168 N N . ALA A 1 158 ? 1.458 -2.727 5.925 1.00 95.38 158 ALA A N 1
ATOM 1169 C CA . ALA A 1 158 ? 2.832 -2.855 6.397 1.00 95.38 158 ALA A CA 1
ATOM 1170 C C . ALA A 1 158 ? 3.722 -3.648 5.430 1.00 95.38 158 ALA A C 1
ATOM 1172 O O . ALA A 1 158 ? 4.839 -3.214 5.138 1.00 95.38 158 ALA A O 1
ATOM 1173 N N . ILE A 1 159 ? 3.246 -4.781 4.895 1.00 97.12 159 ILE A N 1
ATOM 1174 C CA . ILE A 1 159 ? 4.057 -5.595 3.978 1.00 97.12 159 ILE A CA 1
ATOM 1175 C C . ILE A 1 159 ? 4.345 -4.861 2.664 1.00 97.12 159 ILE A C 1
ATOM 1177 O O . ILE A 1 159 ? 5.479 -4.897 2.178 1.00 97.12 159 ILE A O 1
ATOM 1181 N N . TRP A 1 160 ? 3.357 -4.157 2.106 1.00 97.69 160 TRP A N 1
ATOM 1182 C CA . TRP A 1 160 ? 3.527 -3.425 0.853 1.00 97.69 160 TRP A CA 1
ATOM 1183 C C . TRP A 1 160 ? 4.363 -2.158 1.046 1.00 97.69 160 TRP A C 1
ATOM 1185 O O . TRP A 1 160 ? 5.268 -1.903 0.250 1.00 97.69 160 TRP A O 1
ATOM 1195 N N . ALA A 1 161 ? 4.171 -1.423 2.143 1.00 96.69 161 ALA A N 1
ATOM 1196 C CA . ALA A 1 161 ? 5.032 -0.299 2.507 1.00 96.69 161 ALA A CA 1
ATOM 1197 C C . ALA A 1 161 ? 6.491 -0.741 2.710 1.00 96.69 161 ALA A C 1
ATOM 1199 O O . ALA A 1 161 ? 7.422 -0.096 2.225 1.00 96.69 161 ALA A O 1
ATOM 1200 N N . ALA A 1 162 ? 6.718 -1.873 3.381 1.00 96.94 162 ALA A N 1
ATOM 1201 C CA . ALA A 1 162 ? 8.054 -2.430 3.566 1.00 96.94 162 ALA A CA 1
ATOM 1202 C C . ALA A 1 162 ? 8.701 -2.847 2.238 1.00 96.94 162 ALA A C 1
ATOM 1204 O O . ALA A 1 162 ? 9.883 -2.577 2.014 1.00 96.94 162 ALA A O 1
ATOM 1205 N N . ALA A 1 163 ? 7.924 -3.445 1.331 1.00 97.38 163 ALA A N 1
ATOM 1206 C CA . ALA A 1 163 ? 8.376 -3.772 -0.016 1.00 97.38 163 ALA A CA 1
ATOM 1207 C C . ALA A 1 163 ? 8.774 -2.516 -0.804 1.00 97.38 163 ALA A C 1
ATOM 1209 O O . ALA A 1 163 ? 9.849 -2.489 -1.400 1.00 97.38 163 ALA A O 1
ATOM 1210 N N . ALA A 1 164 ? 7.947 -1.465 -0.759 1.00 96.81 164 ALA A N 1
ATOM 1211 C CA . ALA A 1 164 ? 8.201 -0.182 -1.416 1.00 96.81 164 ALA A CA 1
ATOM 1212 C C . ALA A 1 164 ? 9.466 0.522 -0.901 1.00 96.81 164 ALA A C 1
ATOM 1214 O O . ALA A 1 164 ? 10.173 1.175 -1.672 1.00 96.81 164 ALA A O 1
ATOM 1215 N N . ASN A 1 165 ? 9.756 0.382 0.393 1.00 94.69 165 ASN A N 1
ATOM 1216 C CA . ASN A 1 165 ? 10.923 0.979 1.045 1.00 94.69 165 ASN A CA 1
ATOM 1217 C C . ASN A 1 165 ? 12.210 0.155 0.871 1.00 94.69 165 ASN A C 1
ATOM 1219 O O . ASN A 1 165 ? 13.297 0.624 1.210 1.00 94.69 165 ASN A O 1
ATOM 1223 N N . SER A 1 166 ? 12.118 -1.066 0.345 1.00 97.12 166 SER A N 1
ATOM 1224 C CA . SER A 1 166 ? 13.269 -1.933 0.109 1.00 97.12 166 SER A CA 1
ATOM 1225 C C . SER A 1 166 ? 13.768 -1.788 -1.329 1.00 97.12 166 SER A C 1
ATOM 1227 O O . SER A 1 166 ? 13.218 -2.390 -2.250 1.00 97.12 166 SER A O 1
ATOM 1229 N N . GLU A 1 167 ? 14.861 -1.041 -1.528 1.00 94.69 167 GLU A N 1
ATOM 1230 C CA . GLU A 1 167 ? 15.473 -0.841 -2.855 1.00 94.69 167 GLU A CA 1
ATOM 1231 C C . GLU A 1 167 ? 15.760 -2.167 -3.579 1.00 94.69 167 GLU A C 1
ATOM 1233 O O . GLU A 1 167 ? 15.495 -2.295 -4.774 1.00 94.69 167 GLU A O 1
ATOM 1238 N N . SER A 1 168 ? 16.250 -3.182 -2.857 1.00 96.50 168 SER A N 1
ATOM 1239 C CA . SER A 1 168 ? 16.526 -4.505 -3.429 1.00 96.50 168 SER A CA 1
ATOM 1240 C C . SER A 1 168 ? 15.255 -5.238 -3.850 1.00 96.50 168 SER A C 1
ATOM 1242 O O . SER A 1 168 ? 15.249 -5.902 -4.883 1.00 96.50 168 SER A O 1
ATOM 1244 N N . THR A 1 169 ? 14.177 -5.109 -3.077 1.00 97.38 169 THR A N 1
ATOM 1245 C CA . THR A 1 169 ? 12.879 -5.720 -3.391 1.00 97.38 169 THR A CA 1
ATOM 1246 C C . THR A 1 169 ? 12.240 -5.047 -4.598 1.00 97.38 169 THR A C 1
ATOM 1248 O O . THR A 1 169 ? 11.798 -5.732 -5.516 1.00 97.38 169 THR A O 1
ATOM 1251 N N . VAL A 1 170 ? 12.255 -3.712 -4.640 1.00 96.81 170 VAL A N 1
ATOM 1252 C CA . VAL A 1 170 ? 11.768 -2.918 -5.776 1.00 96.81 170 VAL A CA 1
ATOM 1253 C C . VAL A 1 170 ? 12.542 -3.258 -7.049 1.00 96.81 170 VAL A C 1
ATOM 1255 O O . VAL A 1 170 ? 11.932 -3.502 -8.088 1.00 96.81 170 VAL A O 1
ATOM 1258 N N . ALA A 1 171 ? 13.875 -3.310 -6.980 1.00 96.12 171 ALA A N 1
ATOM 1259 C CA . ALA A 1 171 ? 14.708 -3.666 -8.125 1.00 96.12 171 ALA A CA 1
ATOM 1260 C C . ALA A 1 171 ? 14.405 -5.084 -8.629 1.00 96.12 171 ALA A C 1
ATOM 1262 O O . ALA A 1 171 ? 14.200 -5.272 -9.825 1.00 96.12 171 ALA A O 1
ATOM 1263 N N . TRP A 1 172 ? 14.300 -6.057 -7.720 1.00 97.12 172 TRP A N 1
ATOM 1264 C CA . TRP A 1 172 ? 13.988 -7.444 -8.067 1.00 97.12 172 TRP A CA 1
ATOM 1265 C C . TRP A 1 172 ? 12.595 -7.596 -8.695 1.00 97.12 172 TRP A C 1
ATOM 1267 O O . TRP A 1 172 ? 12.428 -8.315 -9.679 1.00 97.12 172 TRP A O 1
ATOM 1277 N N . ALA A 1 173 ? 11.599 -6.882 -8.169 1.00 97.69 173 ALA A N 1
ATOM 1278 C CA . ALA A 1 173 ? 10.247 -6.875 -8.714 1.00 97.69 173 ALA A CA 1
ATOM 1279 C C . ALA A 1 173 ? 10.197 -6.271 -10.126 1.00 97.69 173 ALA A C 1
ATOM 1281 O O . ALA A 1 173 ? 9.563 -6.840 -11.014 1.00 97.69 173 ALA A O 1
ATOM 1282 N N . ASN A 1 174 ? 10.902 -5.155 -10.349 1.00 95.94 174 ASN A N 1
ATOM 1283 C CA . ASN A 1 174 ? 11.036 -4.555 -11.677 1.00 95.94 174 ASN A CA 1
ATOM 1284 C C . ASN A 1 174 ? 11.764 -5.493 -12.652 1.00 95.94 174 ASN A C 1
ATOM 1286 O O . ASN A 1 174 ? 11.315 -5.632 -13.783 1.00 95.94 174 ASN A O 1
ATOM 1290 N N . GLU A 1 175 ? 12.828 -6.177 -12.219 1.00 96.12 175 GLU A N 1
ATOM 1291 C CA . GLU A 1 175 ? 13.563 -7.140 -13.052 1.00 96.12 175 GLU A CA 1
ATOM 1292 C C . GLU A 1 175 ? 12.682 -8.328 -13.466 1.00 96.12 175 GLU A C 1
ATOM 1294 O O . GLU A 1 175 ? 12.699 -8.732 -14.628 1.00 96.12 175 GLU A O 1
ATOM 1299 N N . ILE A 1 176 ? 11.868 -8.867 -12.549 1.00 96.94 176 ILE A N 1
ATOM 1300 C CA . ILE A 1 176 ? 10.909 -9.938 -12.866 1.00 96.94 176 ILE A CA 1
ATOM 1301 C C . ILE A 1 176 ? 9.860 -9.458 -13.871 1.00 96.94 176 ILE A C 1
ATOM 1303 O O . ILE A 1 176 ? 9.567 -10.175 -14.830 1.00 96.94 176 ILE A O 1
ATOM 1307 N N . ALA A 1 177 ? 9.301 -8.262 -13.665 1.00 95.06 177 ALA A N 1
ATOM 1308 C CA . ALA A 1 177 ? 8.325 -7.693 -14.585 1.00 95.06 177 ALA A CA 1
ATOM 1309 C C . ALA A 1 177 ? 8.943 -7.459 -15.974 1.00 95.06 177 ALA A C 1
ATOM 1311 O O . ALA A 1 177 ? 8.371 -7.891 -16.970 1.00 95.06 177 ALA A O 1
ATOM 1312 N N . GLU A 1 178 ? 10.139 -6.868 -16.048 1.00 92.75 178 GLU A N 1
ATOM 1313 C CA . GLU A 1 178 ? 10.852 -6.613 -17.304 1.00 92.75 178 GLU A CA 1
ATOM 1314 C C . GLU A 1 178 ? 11.189 -7.914 -18.045 1.00 92.75 178 GLU A C 1
ATOM 1316 O O . GLU A 1 178 ? 10.888 -8.042 -19.231 1.00 92.75 178 GLU A O 1
ATOM 1321 N N . ALA A 1 179 ? 11.741 -8.913 -17.348 1.00 94.50 179 ALA A N 1
ATOM 1322 C CA . ALA A 1 179 ? 12.058 -10.216 -17.934 1.00 94.50 179 ALA A CA 1
ATOM 1323 C C . ALA A 1 179 ? 10.811 -10.965 -18.432 1.00 94.50 179 ALA A C 1
ATOM 1325 O O . ALA A 1 179 ? 10.899 -11.769 -19.360 1.00 94.50 179 ALA A O 1
ATOM 1326 N N . GLY A 1 180 ? 9.661 -10.709 -17.807 1.00 93.31 180 GLY A N 1
ATOM 1327 C CA . GLY A 1 180 ? 8.358 -11.233 -18.198 1.00 93.31 180 GLY A CA 1
ATOM 1328 C C . GLY A 1 180 ? 7.607 -10.390 -19.232 1.00 93.31 180 GLY A C 1
ATOM 1329 O O . GLY A 1 180 ? 6.471 -10.737 -19.551 1.00 93.31 180 GLY A O 1
ATOM 1330 N N . GLU A 1 181 ? 8.194 -9.288 -19.716 1.00 92.44 181 GLU A N 1
ATOM 1331 C CA . GLU A 1 181 ? 7.540 -8.296 -20.585 1.00 92.44 181 GLU A CA 1
ATOM 1332 C C . GLU A 1 181 ? 6.212 -7.765 -19.995 1.00 92.44 181 GLU A C 1
ATOM 1334 O O . GLU A 1 181 ? 5.223 -7.566 -20.703 1.00 92.44 181 GLU A O 1
ATOM 1339 N N . LYS A 1 182 ? 6.169 -7.558 -18.672 1.00 92.81 182 LYS A N 1
ATOM 1340 C CA . LYS A 1 182 ? 4.991 -7.111 -17.912 1.00 92.81 182 LYS A CA 1
ATOM 1341 C C . LYS A 1 182 ? 5.107 -5.659 -17.452 1.00 92.81 182 LYS A C 1
ATOM 1343 O O . LYS A 1 182 ? 6.198 -5.133 -17.251 1.00 92.81 182 LYS A O 1
ATOM 1348 N N . SER A 1 183 ? 3.953 -5.035 -17.220 1.00 91.25 183 SER A N 1
ATOM 1349 C CA . SER A 1 183 ? 3.826 -3.692 -16.644 1.00 91.25 183 SER A CA 1
ATOM 1350 C C . SER A 1 183 ? 3.067 -3.745 -15.324 1.00 91.25 183 SER A C 1
ATOM 1352 O O . SER A 1 183 ? 2.026 -4.394 -15.241 1.00 91.25 183 SER A O 1
ATOM 1354 N N . PHE A 1 184 ? 3.507 -3.008 -14.301 1.00 93.50 184 PHE A N 1
ATOM 1355 C CA . PHE A 1 184 ? 2.756 -2.884 -13.043 1.00 93.50 184 PHE A CA 1
ATOM 1356 C C . PHE A 1 184 ? 1.387 -2.198 -13.210 1.00 93.50 184 PHE A C 1
ATOM 1358 O O . PHE A 1 184 ? 0.554 -2.282 -12.312 1.00 93.50 184 PHE A O 1
ATOM 1365 N N . THR A 1 185 ? 1.118 -1.557 -14.353 1.00 90.00 185 THR A N 1
ATOM 1366 C CA . THR A 1 185 ? -0.232 -1.069 -14.699 1.00 90.00 185 THR A CA 1
ATOM 1367 C C . THR A 1 185 ? -1.208 -2.192 -15.040 1.00 90.00 185 THR A C 1
ATOM 1369 O O . THR A 1 185 ? -2.415 -1.989 -14.960 1.00 90.00 185 THR A O 1
ATOM 1372 N N . ASP A 1 186 ? -0.687 -3.365 -15.402 1.00 89.81 186 ASP A N 1
ATOM 1373 C CA . ASP A 1 186 ? -1.447 -4.487 -15.955 1.00 89.81 186 ASP A CA 1
ATOM 1374 C C . ASP A 1 186 ? -1.416 -5.697 -15.003 1.00 89.81 186 ASP A C 1
ATOM 1376 O O . ASP A 1 186 ? -1.527 -6.849 -15.427 1.00 89.81 186 ASP A O 1
ATOM 1380 N N . VAL A 1 187 ? -1.218 -5.450 -13.702 1.00 94.56 187 VAL A N 1
ATOM 1381 C CA . VAL A 1 187 ? -1.302 -6.490 -12.668 1.00 94.56 187 VAL A CA 1
ATOM 1382 C C . VAL A 1 187 ? -2.711 -7.079 -12.665 1.00 94.56 187 VAL A C 1
ATOM 1384 O O . VAL A 1 187 ? -3.701 -6.367 -12.508 1.00 94.56 187 VAL A O 1
ATOM 1387 N N . SER A 1 188 ? -2.790 -8.400 -12.802 1.00 94.62 188 SER A N 1
ATOM 1388 C CA . SER A 1 188 ? -4.049 -9.152 -12.778 1.00 94.62 188 SER A CA 1
ATOM 1389 C C . SER A 1 188 ? -4.618 -9.283 -11.363 1.00 94.62 188 SER A C 1
ATOM 1391 O O . SER A 1 188 ? -5.822 -9.144 -11.160 1.00 94.62 188 SER A O 1
ATOM 1393 N N . THR A 1 189 ? -3.755 -9.545 -10.377 1.00 95.75 189 THR A N 1
ATOM 1394 C CA . THR A 1 189 ? -4.125 -9.621 -8.962 1.00 95.75 189 THR A CA 1
ATOM 1395 C C . THR A 1 189 ? -2.904 -9.405 -8.071 1.00 95.75 189 THR A C 1
ATOM 1397 O O . THR A 1 189 ? -1.791 -9.833 -8.390 1.00 95.75 189 THR A O 1
ATOM 1400 N N . SER A 1 190 ? -3.141 -8.796 -6.916 1.00 96.56 190 SER A N 1
ATOM 1401 C CA . SER A 1 190 ? -2.247 -8.741 -5.758 1.00 96.56 190 SER A CA 1
ATOM 1402 C C . SER A 1 190 ? -2.985 -9.295 -4.544 1.00 96.56 190 SER A C 1
ATOM 1404 O O . SER A 1 190 ? -4.210 -9.204 -4.468 1.00 96.56 190 SER A O 1
ATOM 1406 N N . TYR A 1 191 ? -2.267 -9.905 -3.604 1.00 94.88 191 TYR A N 1
ATOM 1407 C CA . TYR A 1 191 ? -2.838 -10.234 -2.297 1.00 94.88 191 TYR A CA 1
ATOM 1408 C C . TYR A 1 191 ? -1.755 -10.387 -1.230 1.00 94.88 191 TYR A C 1
ATOM 1410 O O . TYR A 1 191 ? -0.581 -10.608 -1.540 1.00 94.88 191 TYR A O 1
ATOM 1418 N N . PHE A 1 192 ? -2.187 -10.329 0.028 1.00 96.94 192 PHE A N 1
ATOM 1419 C CA . PHE A 1 192 ? -1.406 -10.686 1.203 1.00 96.94 192 PHE A CA 1
ATOM 1420 C C . PHE A 1 192 ? -2.089 -11.829 1.964 1.00 96.94 192 PHE A C 1
ATOM 1422 O O . PHE A 1 192 ? -3.309 -11.864 2.102 1.00 96.94 192 PHE A O 1
ATOM 1429 N N . SER A 1 193 ? -1.305 -12.795 2.439 1.00 95.69 193 SER A N 1
ATOM 1430 C CA . SER A 1 193 ? -1.756 -13.881 3.307 1.00 95.69 193 SER A CA 1
ATOM 1431 C C . SER A 1 193 ? -1.111 -13.729 4.675 1.00 95.69 193 SER A C 1
ATOM 1433 O O . SER A 1 193 ? 0.051 -14.092 4.858 1.00 95.69 193 SER A O 1
ATOM 1435 N N . GLN A 1 194 ? -1.889 -13.267 5.651 1.00 89.12 194 GLN A N 1
ATOM 1436 C CA . GLN A 1 194 ? -1.409 -13.045 7.013 1.00 89.12 194 GLN A CA 1
ATOM 1437 C C . GLN A 1 194 ? -0.845 -14.321 7.656 1.00 89.12 194 GLN A C 1
ATOM 1439 O O . GLN A 1 194 ? 0.230 -14.289 8.240 1.00 89.12 194 GLN A O 1
ATOM 1444 N N . GLN A 1 195 ? -1.491 -15.477 7.454 1.00 90.25 195 GLN A N 1
ATOM 1445 C CA . GLN A 1 195 ? -1.028 -16.756 8.012 1.00 90.25 195 GLN A CA 1
ATOM 1446 C C . GLN A 1 195 ? 0.394 -17.142 7.567 1.00 90.25 195 GLN A C 1
ATOM 1448 O O . GLN A 1 195 ? 1.125 -17.778 8.323 1.00 90.25 195 GLN A O 1
ATOM 1453 N N . SER A 1 196 ? 0.776 -16.806 6.334 1.00 93.56 196 SER A N 1
ATOM 1454 C CA . SER A 1 196 ? 2.091 -17.152 5.777 1.00 93.56 196 SER A CA 1
ATOM 1455 C C . SER A 1 196 ? 3.054 -15.965 5.707 1.00 93.56 196 SER A C 1
ATOM 1457 O O . SER A 1 196 ? 4.234 -16.147 5.410 1.00 93.56 196 SER A O 1
ATOM 1459 N N . GLY A 1 197 ? 2.557 -14.751 5.947 1.00 94.06 197 GLY A N 1
ATOM 1460 C CA . GLY A 1 197 ? 3.261 -13.502 5.683 1.00 94.06 197 GLY A CA 1
ATOM 1461 C C . GLY A 1 197 ? 3.579 -13.272 4.203 1.00 94.06 197 GLY A C 1
ATOM 1462 O O . GLY A 1 197 ? 4.441 -12.450 3.913 1.00 94.06 197 GLY A O 1
ATOM 1463 N N . LEU A 1 198 ? 2.967 -14.013 3.272 1.00 97.50 198 LEU A N 1
ATOM 1464 C CA . LEU A 1 198 ? 3.253 -13.936 1.838 1.00 97.50 198 LEU A CA 1
ATOM 1465 C C . LEU A 1 198 ? 2.467 -12.790 1.196 1.00 97.50 198 LEU A C 1
ATOM 1467 O O . LEU A 1 198 ? 1.238 -12.804 1.233 1.00 97.50 198 LEU A O 1
ATOM 1471 N N . ALA A 1 199 ? 3.161 -11.864 0.542 1.00 97.94 199 ALA A N 1
ATOM 1472 C CA . ALA A 1 199 ? 2.568 -10.905 -0.386 1.00 97.94 199 ALA A CA 1
ATOM 1473 C C . ALA A 1 199 ? 3.013 -11.233 -1.814 1.00 97.94 199 ALA A C 1
ATOM 1475 O O . ALA A 1 199 ? 4.189 -11.518 -2.055 1.00 97.94 199 ALA A O 1
ATOM 1476 N N . ALA A 1 200 ? 2.072 -11.233 -2.757 1.00 98.00 200 ALA A N 1
ATOM 1477 C CA . ALA A 1 200 ? 2.328 -11.651 -4.130 1.00 98.00 200 ALA A CA 1
ATOM 1478 C C . ALA A 1 200 ? 1.614 -10.768 -5.158 1.00 98.00 200 ALA A C 1
ATOM 1480 O O . ALA A 1 200 ? 0.513 -10.276 -4.913 1.00 98.00 200 ALA A O 1
ATOM 1481 N N . VAL A 1 201 ? 2.256 -10.601 -6.314 1.00 98.12 201 VAL A N 1
ATOM 1482 C CA . VAL A 1 201 ? 1.782 -9.861 -7.491 1.00 98.12 201 VAL A CA 1
ATOM 1483 C C . VAL A 1 201 ? 1.800 -10.798 -8.692 1.00 98.12 201 VAL A C 1
ATOM 1485 O O . VAL A 1 201 ? 2.789 -11.503 -8.904 1.00 98.12 201 VAL A O 1
ATOM 1488 N N . TYR A 1 202 ? 0.728 -10.795 -9.482 1.00 97.56 202 TYR A N 1
ATOM 1489 C CA . TYR A 1 202 ? 0.569 -11.670 -10.643 1.00 97.56 202 TYR A CA 1
ATOM 1490 C C . TYR A 1 202 ? 0.213 -10.882 -11.903 1.00 97.56 202 TYR A C 1
ATOM 1492 O O . TYR A 1 202 ? -0.698 -10.052 -11.898 1.00 97.56 202 TYR A O 1
ATOM 1500 N N . TRP A 1 203 ? 0.854 -11.235 -13.014 1.00 94.50 203 TRP A N 1
ATOM 1501 C CA . TRP A 1 203 ? 0.556 -10.768 -14.372 1.00 94.50 203 TRP A CA 1
ATOM 1502 C C . TRP A 1 203 ? 0.241 -11.962 -15.279 1.00 94.50 203 TRP A C 1
ATOM 1504 O O . TRP A 1 203 ? 0.905 -12.178 -16.295 1.00 94.50 203 TRP A O 1
ATOM 1514 N N . ASP A 1 204 ? -0.721 -12.784 -14.868 1.00 90.62 204 ASP A N 1
ATOM 1515 C CA . ASP A 1 204 ? -1.041 -14.090 -15.455 1.00 90.62 204 ASP A CA 1
ATOM 1516 C C . ASP A 1 204 ? 0.043 -15.162 -15.229 1.00 90.62 204 ASP A C 1
ATOM 1518 O O . ASP A 1 204 ? 0.026 -15.864 -14.219 1.00 90.62 204 ASP A O 1
ATOM 1522 N N . ASP A 1 205 ? 0.977 -15.319 -16.169 1.00 92.56 205 ASP A N 1
ATOM 1523 C CA . ASP A 1 205 ? 2.004 -16.370 -16.189 1.00 92.56 205 ASP A CA 1
ATOM 1524 C C . ASP A 1 205 ? 3.308 -15.979 -15.479 1.00 92.56 205 ASP A C 1
ATOM 1526 O O . ASP A 1 205 ? 4.190 -16.818 -15.281 1.00 92.56 205 ASP A O 1
ATOM 1530 N N . VAL A 1 206 ? 3.411 -14.718 -15.059 1.00 96.62 206 VAL A N 1
ATOM 1531 C CA . VAL A 1 206 ? 4.538 -14.172 -14.299 1.00 96.62 206 VAL A CA 1
ATOM 1532 C C . VAL A 1 206 ? 4.054 -13.783 -12.909 1.00 96.62 206 VAL A C 1
ATOM 1534 O O . VAL A 1 206 ? 3.006 -13.152 -12.762 1.00 96.62 206 VAL A O 1
ATOM 1537 N N . ALA A 1 207 ? 4.832 -14.144 -11.890 1.00 97.12 207 ALA A N 1
ATOM 1538 C CA . ALA A 1 207 ? 4.532 -13.828 -10.504 1.00 97.12 207 ALA A CA 1
ATOM 1539 C C . ALA A 1 207 ? 5.771 -13.321 -9.768 1.00 97.12 207 ALA A C 1
ATOM 1541 O O . ALA A 1 207 ? 6.886 -13.807 -9.970 1.00 97.12 207 ALA A O 1
ATOM 1542 N N . PHE A 1 208 ? 5.538 -12.377 -8.868 1.00 97.75 208 PHE A N 1
ATOM 1543 C CA . PHE A 1 208 ? 6.497 -11.884 -7.895 1.00 97.75 208 PHE A CA 1
ATOM 1544 C C . PHE A 1 208 ? 5.944 -12.140 -6.496 1.00 97.75 208 PHE A C 1
ATOM 1546 O O . PHE A 1 208 ? 4.755 -11.932 -6.263 1.00 97.75 208 PHE A O 1
ATOM 1553 N N . ALA A 1 209 ? 6.786 -12.574 -5.559 1.00 97.44 209 ALA A N 1
ATOM 1554 C CA . ALA A 1 209 ? 6.354 -12.782 -4.186 1.00 97.44 209 ALA A CA 1
ATOM 1555 C C . ALA A 1 209 ? 7.456 -12.474 -3.172 1.00 97.44 209 ALA A C 1
ATOM 1557 O O . ALA A 1 209 ? 8.634 -12.755 -3.387 1.00 97.44 209 ALA A O 1
ATOM 1558 N N . ILE A 1 210 ? 7.030 -11.945 -2.035 1.00 97.19 210 ILE A N 1
ATOM 1559 C CA . ILE A 1 210 ? 7.841 -11.577 -0.877 1.00 97.19 210 ILE A CA 1
ATOM 1560 C C . ILE A 1 210 ? 7.185 -12.130 0.378 1.00 97.19 210 ILE A C 1
ATOM 1562 O O . ILE A 1 210 ? 5.990 -12.423 0.397 1.00 97.19 210 ILE A O 1
ATOM 1566 N N . THR A 1 211 ? 7.965 -12.259 1.442 1.00 97.25 211 THR A N 1
ATOM 1567 C CA . THR A 1 211 ? 7.443 -12.654 2.747 1.00 97.25 211 THR A CA 1
ATOM 1568 C C . THR A 1 211 ? 7.801 -11.614 3.797 1.00 97.25 211 THR A C 1
ATOM 1570 O O . THR A 1 211 ? 8.843 -10.960 3.702 1.00 97.25 211 THR A O 1
ATOM 1573 N N . ALA A 1 212 ? 6.967 -11.499 4.828 1.00 95.00 212 ALA A N 1
ATOM 1574 C CA . ALA A 1 212 ? 7.251 -10.686 6.006 1.00 95.00 212 ALA A CA 1
ATOM 1575 C C . ALA A 1 212 ? 8.578 -11.084 6.677 1.00 95.00 212 ALA A C 1
ATOM 1577 O O . ALA A 1 212 ? 9.303 -10.222 7.167 1.00 95.00 212 ALA A O 1
ATOM 1578 N N . GLU A 1 213 ? 8.940 -12.371 6.615 1.00 94.31 213 GLU A N 1
ATOM 1579 C CA . GLU A 1 213 ? 10.240 -12.877 7.071 1.00 94.31 213 GLU A CA 1
ATOM 1580 C C . GLU A 1 213 ? 11.398 -12.293 6.250 1.00 94.31 213 GLU A C 1
ATOM 1582 O O . GLU A 1 213 ? 12.354 -11.771 6.817 1.00 94.31 213 GLU A O 1
ATOM 1587 N N . ASN A 1 214 ? 11.302 -12.317 4.913 1.00 91.94 214 ASN A N 1
ATOM 1588 C CA . ASN A 1 214 ? 12.353 -11.797 4.031 1.00 91.94 214 ASN A CA 1
ATOM 1589 C C . ASN A 1 214 ? 12.568 -10.288 4.209 1.00 91.94 214 ASN A C 1
ATOM 1591 O O . ASN A 1 214 ? 13.684 -9.804 4.028 1.00 91.94 214 ASN A O 1
ATOM 1595 N N . LEU A 1 215 ? 11.502 -9.555 4.537 1.00 93.69 215 LEU A N 1
ATOM 1596 C CA . LEU A 1 215 ? 11.548 -8.116 4.792 1.00 93.69 215 LEU A CA 1
ATOM 1597 C C . LEU A 1 215 ? 11.862 -7.768 6.255 1.00 93.69 215 LEU A C 1
ATOM 1599 O O . LEU A 1 215 ? 12.177 -6.615 6.539 1.00 93.69 215 LEU A O 1
ATOM 1603 N N . GLY A 1 216 ? 11.813 -8.740 7.171 1.00 93.56 216 GLY A N 1
ATOM 1604 C CA . GLY A 1 216 ? 12.070 -8.531 8.597 1.00 93.56 216 GLY A CA 1
ATOM 1605 C C . GLY A 1 216 ? 11.010 -7.677 9.295 1.00 93.56 216 GLY A C 1
ATOM 1606 O O . GLY A 1 216 ? 11.357 -6.872 10.154 1.00 93.56 216 GLY A O 1
ATOM 1607 N N . VAL A 1 217 ? 9.737 -7.822 8.912 1.00 92.94 217 VAL A N 1
ATOM 1608 C CA . VAL A 1 217 ? 8.632 -6.950 9.368 1.00 92.94 217 VAL A CA 1
ATOM 1609 C C . VAL A 1 217 ? 7.588 -7.649 10.235 1.00 92.94 217 VAL A C 1
ATOM 1611 O O . VAL A 1 217 ? 6.518 -7.102 10.482 1.00 92.94 217 VAL A O 1
ATOM 1614 N N . TRP A 1 218 ? 7.885 -8.853 10.725 1.00 91.31 218 TRP A N 1
ATOM 1615 C CA . TRP A 1 218 ? 7.048 -9.478 11.743 1.00 91.31 218 TRP A CA 1
ATOM 1616 C C . TRP A 1 218 ? 7.086 -8.676 13.043 1.00 91.31 218 TRP A C 1
ATOM 1618 O O . TRP A 1 218 ? 8.156 -8.445 13.605 1.00 91.31 218 TRP A O 1
ATOM 1628 N N . ALA A 1 219 ? 5.907 -8.320 13.545 1.00 88.25 219 ALA A N 1
ATOM 1629 C CA . ALA A 1 219 ? 5.721 -7.774 14.880 1.00 88.25 219 ALA A CA 1
ATOM 1630 C C . ALA A 1 219 ? 5.064 -8.827 15.779 1.00 88.25 219 ALA A C 1
ATOM 1632 O O . ALA A 1 219 ? 4.223 -9.609 15.333 1.00 88.25 219 ALA A O 1
ATOM 1633 N N . ASN A 1 220 ? 5.451 -8.860 17.053 1.00 86.62 220 ASN A N 1
ATOM 1634 C CA . ASN A 1 220 ? 4.749 -9.651 18.064 1.00 86.62 220 ASN A CA 1
ATOM 1635 C C . ASN A 1 220 ? 3.779 -8.763 18.861 1.00 86.62 220 ASN A C 1
ATOM 1637 O O . ASN A 1 220 ? 3.838 -7.537 18.794 1.00 86.62 220 ASN A O 1
ATOM 1641 N N . THR A 1 221 ? 2.914 -9.383 19.666 1.00 86.69 221 THR A N 1
ATOM 1642 C CA . THR A 1 221 ? 1.919 -8.675 20.486 1.00 86.69 221 THR A CA 1
ATOM 1643 C C . THR A 1 221 ? 2.528 -7.595 21.382 1.00 86.69 221 THR A C 1
ATOM 1645 O O . THR A 1 221 ? 1.938 -6.532 21.529 1.00 86.69 221 THR A O 1
ATOM 1648 N N . THR A 1 222 ? 3.706 -7.830 21.969 1.00 88.12 222 THR A N 1
ATOM 1649 C CA . THR A 1 222 ? 4.371 -6.833 22.822 1.00 88.12 222 THR A CA 1
ATOM 1650 C C . THR A 1 222 ? 4.743 -5.593 22.020 1.00 88.12 222 THR A C 1
ATOM 1652 O O . THR A 1 222 ? 4.476 -4.484 22.472 1.00 88.12 222 THR A O 1
ATOM 1655 N N . ASP A 1 223 ? 5.320 -5.772 20.832 1.00 83.44 223 ASP A N 1
ATOM 1656 C CA . ASP A 1 223 ? 5.728 -4.655 19.978 1.00 83.44 223 ASP A CA 1
ATOM 1657 C C . ASP A 1 223 ? 4.512 -3.846 19.509 1.00 83.44 223 ASP A C 1
ATOM 1659 O O . ASP A 1 223 ? 4.541 -2.618 19.552 1.00 83.44 223 ASP A O 1
ATOM 1663 N N . VAL A 1 224 ? 3.419 -4.527 19.141 1.00 83.38 224 VAL A N 1
ATOM 1664 C CA . VAL A 1 224 ? 2.156 -3.882 18.745 1.00 83.38 224 VAL A CA 1
ATOM 1665 C C . VAL A 1 224 ? 1.558 -3.080 19.901 1.00 83.38 224 VAL A C 1
ATOM 1667 O O . VAL A 1 224 ? 1.194 -1.923 19.715 1.00 83.38 224 VAL A O 1
ATOM 1670 N N . LEU A 1 225 ? 1.491 -3.651 21.108 1.00 85.56 225 LEU A N 1
ATOM 1671 C CA . LEU A 1 225 ? 0.937 -2.962 22.279 1.00 85.56 225 LEU A CA 1
ATOM 1672 C C . LEU A 1 225 ? 1.791 -1.766 22.713 1.00 85.56 225 LEU A C 1
ATOM 1674 O O . LEU A 1 225 ? 1.237 -0.744 23.110 1.00 85.56 225 LEU A O 1
ATOM 1678 N N . LEU A 1 226 ? 3.120 -1.872 22.630 1.00 80.25 226 LEU A N 1
ATOM 1679 C CA . LEU A 1 226 ? 4.019 -0.752 22.915 1.00 80.25 226 LEU A CA 1
ATOM 1680 C C . LEU A 1 226 ? 3.840 0.374 21.892 1.00 80.25 226 LEU A C 1
ATOM 1682 O O . LEU A 1 226 ? 3.669 1.522 22.285 1.00 80.25 226 LEU A O 1
ATOM 1686 N N . ALA A 1 227 ? 3.812 0.045 20.597 1.00 80.69 227 ALA A N 1
ATOM 1687 C CA . ALA A 1 227 ? 3.569 1.031 19.547 1.00 80.69 227 ALA A CA 1
ATOM 1688 C C . ALA A 1 227 ? 2.184 1.688 19.681 1.00 80.69 227 ALA A C 1
ATOM 1690 O O . ALA A 1 227 ? 2.047 2.889 19.465 1.00 80.69 227 ALA A O 1
ATOM 1691 N N . GLY A 1 228 ? 1.168 0.914 20.070 1.00 80.56 228 GLY A N 1
ATOM 1692 C CA . GLY A 1 228 ? -0.178 1.416 20.331 1.00 80.56 228 GLY A CA 1
ATOM 1693 C C . GLY A 1 228 ? -0.238 2.364 21.528 1.00 80.56 228 GLY A C 1
ATOM 1694 O O . GLY A 1 228 ? -0.878 3.406 21.428 1.00 80.56 228 GLY A O 1
ATOM 1695 N N . ALA A 1 229 ? 0.455 2.053 22.628 1.00 78.31 229 ALA A N 1
ATOM 1696 C CA . ALA A 1 229 ? 0.487 2.900 23.824 1.00 78.31 229 ALA A CA 1
ATOM 1697 C C . ALA A 1 229 ? 1.093 4.291 23.564 1.00 78.31 229 ALA A C 1
ATOM 1699 O O . ALA A 1 229 ? 0.656 5.258 24.181 1.00 78.31 229 ALA A O 1
ATOM 1700 N N . ASP A 1 230 ? 2.039 4.383 22.626 1.00 79.69 230 ASP A N 1
ATOM 1701 C CA . ASP A 1 230 ? 2.686 5.634 22.205 1.00 79.69 230 ASP A CA 1
ATOM 1702 C C . ASP A 1 230 ? 1.963 6.315 21.016 1.00 79.69 230 ASP A C 1
ATOM 1704 O O . ASP A 1 230 ? 2.447 7.307 20.465 1.00 79.69 230 ASP A O 1
ATOM 1708 N N . SER A 1 231 ? 0.835 5.765 20.550 1.00 84.81 231 SER A N 1
ATOM 1709 C CA . SER A 1 231 ? 0.125 6.278 19.372 1.00 84.81 231 SER A CA 1
ATOM 1710 C C . SER A 1 231 ? -0.790 7.456 19.707 1.00 84.81 231 SER A C 1
ATOM 1712 O O . SER A 1 231 ? -1.441 7.474 20.749 1.00 84.81 231 SER A O 1
ATOM 1714 N N . ASP A 1 232 ? -0.932 8.396 18.766 1.00 84.19 232 ASP A N 1
ATOM 1715 C CA . ASP A 1 232 ? -1.872 9.521 18.886 1.00 84.19 232 ASP A CA 1
ATOM 1716 C C . ASP A 1 232 ? -3.316 9.039 19.098 1.00 84.19 232 ASP A C 1
ATOM 1718 O O . ASP A 1 232 ? -4.042 9.583 19.929 1.00 84.19 232 ASP A O 1
ATOM 1722 N N . PHE A 1 233 ? -3.695 7.958 18.407 1.00 84.25 233 PHE A N 1
ATOM 1723 C CA . PHE A 1 233 ? -5.007 7.329 18.538 1.00 84.25 233 PHE A CA 1
ATOM 1724 C C . PHE A 1 233 ? -5.294 6.882 19.977 1.00 84.25 233 PHE A C 1
ATOM 1726 O O . PHE A 1 233 ? -6.402 7.080 20.468 1.00 84.25 233 PHE A O 1
ATOM 1733 N N . PHE A 1 234 ? -4.306 6.317 20.677 1.00 86.56 234 PHE A N 1
ATOM 1734 C CA . PHE A 1 234 ? -4.464 5.923 22.075 1.00 86.56 234 PHE A CA 1
ATOM 1735 C C . PHE A 1 234 ? -4.314 7.112 23.025 1.00 86.56 234 PHE A C 1
ATOM 1737 O O . PHE A 1 234 ? -5.227 7.383 23.803 1.00 86.56 234 PHE A O 1
ATOM 1744 N N . GLU A 1 235 ? -3.197 7.843 22.950 1.00 85.50 235 GLU A N 1
ATOM 1745 C CA . GLU A 1 235 ? -2.867 8.933 23.875 1.00 85.50 235 GLU A CA 1
ATOM 1746 C C . GLU A 1 235 ? -3.929 10.033 23.873 1.00 85.50 235 GLU A C 1
ATOM 1748 O O . GLU A 1 235 ? -4.273 10.564 24.929 1.00 85.50 235 GLU A O 1
ATOM 1753 N N . ASN A 1 236 ? -4.458 10.377 22.695 1.00 83.56 236 ASN A N 1
ATOM 1754 C CA . ASN A 1 236 ? -5.471 11.416 22.536 1.00 83.56 236 ASN A CA 1
ATOM 1755 C C . ASN A 1 236 ? -6.892 10.871 22.383 1.00 83.56 236 ASN A C 1
ATOM 1757 O O . ASN A 1 236 ? -7.837 11.662 22.347 1.00 83.56 236 ASN A O 1
ATOM 1761 N N . GLY A 1 237 ? -7.045 9.549 22.332 1.00 78.62 237 GLY A N 1
ATOM 1762 C CA . GLY A 1 237 ? -8.335 8.886 22.253 1.00 78.62 237 GLY A CA 1
ATOM 1763 C C . GLY A 1 237 ? -9.049 8.759 23.602 1.00 78.62 237 GLY A C 1
ATOM 1764 O O . GLY A 1 237 ? -8.488 9.072 24.663 1.00 78.62 237 GLY A O 1
ATOM 1765 N N . PRO A 1 238 ? -10.293 8.245 23.582 1.00 78.19 238 PRO A N 1
ATOM 1766 C CA . PRO A 1 238 ? -11.132 8.134 24.772 1.00 78.19 238 PRO A CA 1
ATOM 1767 C C . PRO A 1 238 ? -10.506 7.280 25.881 1.00 78.19 238 PRO A C 1
ATOM 1769 O O . PRO A 1 238 ? -10.656 7.593 27.057 1.00 78.19 238 PRO A O 1
ATOM 1772 N N . ALA A 1 239 ? -9.745 6.245 25.516 1.00 78.12 239 ALA A N 1
ATOM 1773 C CA . ALA A 1 239 ? -9.091 5.354 26.471 1.00 78.12 239 ALA A CA 1
ATOM 1774 C C . ALA A 1 239 ? -7.807 5.929 27.105 1.00 78.12 239 ALA A C 1
ATOM 1776 O O . ALA A 1 239 ? -7.432 5.483 28.186 1.00 78.12 239 ALA A O 1
ATOM 1777 N N . GLY A 1 240 ? -7.129 6.893 26.469 1.00 78.75 240 GLY A N 1
ATOM 1778 C CA . GLY A 1 240 ? -5.885 7.476 26.988 1.00 78.75 240 GLY A CA 1
ATOM 1779 C C . GLY A 1 240 ? -6.091 8.783 27.750 1.00 78.75 240 GLY A C 1
ATOM 1780 O O . GLY A 1 240 ? -5.613 8.929 28.875 1.00 78.75 240 GLY A O 1
ATOM 1781 N N . LYS A 1 241 ? -6.824 9.737 27.164 1.00 79.81 241 LYS A N 1
ATOM 1782 C CA . LYS A 1 241 ? -6.985 11.090 27.730 1.00 79.81 241 LYS A CA 1
ATOM 1783 C C . LYS A 1 241 ? -8.212 11.274 28.605 1.00 79.81 241 LYS A C 1
ATOM 1785 O O . LYS A 1 241 ? -8.207 12.129 29.487 1.00 79.81 241 LYS A O 1
ATOM 1790 N N . SER A 1 242 ? -9.252 10.495 28.349 1.00 75.44 242 SER A N 1
ATOM 1791 C CA . SER A 1 242 ? -10.571 10.695 28.942 1.00 75.44 242 SER A CA 1
ATOM 1792 C C . SER A 1 242 ? -11.136 9.383 29.470 1.00 75.44 242 SER A C 1
ATOM 1794 O O . SER A 1 242 ? -12.341 9.193 29.412 1.00 75.44 242 SER A O 1
ATOM 1796 N N . TYR A 1 243 ? -10.281 8.487 29.978 1.00 78.62 243 TYR A N 1
ATOM 1797 C CA . TYR A 1 243 ? -10.673 7.129 30.369 1.00 78.62 243 TYR A CA 1
ATOM 1798 C C . TYR A 1 243 ? -11.841 7.116 31.362 1.00 78.62 243 TYR A C 1
ATOM 1800 O O . TYR A 1 243 ? -12.826 6.426 31.129 1.00 78.62 243 TYR A O 1
ATOM 1808 N N . GLU A 1 244 ? -11.762 7.923 32.424 1.00 76.81 244 GLU A N 1
ATOM 1809 C CA . GLU A 1 244 ? -12.838 8.054 33.419 1.00 76.81 244 GLU A CA 1
ATOM 1810 C C . GLU A 1 244 ? -14.142 8.533 32.757 1.00 76.81 244 GLU A C 1
ATOM 1812 O O . GLU A 1 244 ? -15.197 7.926 32.913 1.00 76.81 244 GLU A O 1
ATOM 1817 N N . CYS A 1 245 ? -14.068 9.545 31.892 1.00 77.25 245 CYS A N 1
ATOM 1818 C CA . CYS A 1 245 ? -15.242 10.025 31.165 1.00 77.25 245 CYS A CA 1
ATOM 1819 C C . CYS A 1 245 ? -15.794 8.992 30.179 1.00 77.25 245 CYS A C 1
ATOM 1821 O O . CYS A 1 245 ? -17.005 8.835 30.040 1.00 77.25 245 CYS A O 1
ATOM 1823 N N . PHE A 1 246 ? -14.914 8.276 29.493 1.00 77.56 246 PHE A N 1
ATOM 1824 C CA . PHE A 1 246 ? -15.276 7.303 28.482 1.00 77.56 246 PHE A CA 1
ATOM 1825 C C . PHE A 1 246 ? -15.932 6.076 29.113 1.00 77.56 246 PHE A C 1
ATOM 1827 O O . PHE A 1 246 ? -17.030 5.702 28.712 1.00 77.56 246 PHE A O 1
ATOM 1834 N N . VAL A 1 247 ? -15.300 5.485 30.129 1.00 73.62 247 VAL A N 1
ATOM 1835 C CA . VAL A 1 247 ? -15.737 4.223 30.742 1.00 73.62 247 VAL A CA 1
ATOM 1836 C C . VAL A 1 247 ? -16.838 4.433 31.776 1.00 73.62 247 VAL A C 1
ATOM 1838 O O . VAL A 1 247 ? -17.798 3.664 31.819 1.00 73.62 247 VAL A O 1
ATOM 1841 N N . TYR A 1 248 ? -16.724 5.492 32.572 1.00 71.88 248 TYR A N 1
ATOM 1842 C CA . TYR A 1 248 ? -17.527 5.706 33.777 1.00 71.88 248 TYR A CA 1
ATOM 1843 C C . TYR A 1 248 ? -18.466 6.916 33.664 1.00 71.88 248 TYR A C 1
ATOM 1845 O O . TYR A 1 248 ? -19.414 7.081 34.435 1.00 71.88 248 TYR A O 1
ATOM 1853 N N . GLY A 1 249 ? -18.263 7.774 32.658 1.00 68.31 249 GLY A N 1
ATOM 1854 C CA . GLY A 1 249 ? -19.050 8.998 32.494 1.00 68.31 249 GLY A CA 1
ATOM 1855 C C . GLY A 1 249 ? -18.775 10.034 33.590 1.00 68.31 249 GLY A C 1
ATOM 1856 O O . GLY A 1 249 ? -19.616 10.905 33.835 1.00 68.31 249 GLY A O 1
ATOM 1857 N N . THR A 1 250 ? -17.631 9.926 34.269 1.00 70.25 250 THR A N 1
ATOM 1858 C CA . THR A 1 250 ? -17.155 10.811 35.343 1.00 70.25 250 THR A CA 1
ATOM 1859 C C . THR A 1 250 ? -15.986 11.671 34.851 1.00 70.25 250 THR A C 1
ATOM 1861 O O . THR A 1 250 ? -15.335 11.340 33.870 1.00 70.25 250 THR A O 1
ATOM 1864 N N . ASP A 1 251 ? -15.723 12.813 35.493 1.00 73.75 251 ASP A N 1
ATOM 1865 C CA . ASP A 1 251 ? -14.562 13.671 35.183 1.00 73.75 251 ASP A CA 1
ATOM 1866 C C . ASP A 1 251 ? -14.399 14.041 33.682 1.00 73.75 251 ASP A C 1
ATOM 1868 O O . ASP A 1 251 ? -13.300 14.060 33.135 1.00 73.75 251 ASP A O 1
ATOM 1872 N N . CYS A 1 252 ? -15.515 14.364 33.011 1.00 75.06 252 CYS A N 1
ATOM 1873 C CA . CYS A 1 252 ? -15.600 14.725 31.584 1.00 75.06 252 CYS A CA 1
ATOM 1874 C C . CYS A 1 252 ? -15.196 16.175 31.222 1.00 75.06 252 CYS A C 1
ATOM 1876 O O . CYS A 1 252 ? -15.654 16.687 30.196 1.00 75.06 252 CYS A O 1
ATOM 1878 N N . GLU A 1 253 ? -14.420 16.865 32.065 1.00 63.69 253 GLU A N 1
ATOM 1879 C CA . GLU A 1 253 ? -13.980 18.257 31.819 1.00 63.69 253 GLU A CA 1
ATOM 1880 C C . GLU A 1 253 ? -12.770 18.371 30.878 1.00 63.69 253 GLU A C 1
ATOM 1882 O O . GLU A 1 253 ? -11.829 17.554 30.989 1.00 63.69 253 GLU A O 1
#

Foldseek 3Di:
DVVLVVLLVQLCVLLVVVVVVCVVCVVVVVDDDDPCVNVVSSNDDDPVSVVVVVVVVVVVVPDDACFLLVLLQVQLVVLVVQLVVLVVLLQVLLLLVLVLLQLVLQCVVLVVVPDPVSNVVSVVVCVVCVVSNDNDPVSVCSNVVSVVSNVQSVLSSQLSNLCSVDPVSRVVRRVQCVVVVHGSVQWPDWDADPVFQKTKTDNDVGIDIDGCVNSVNDDDPVRVVVCQCPDCCCCVHCCNPPVCCRNNVPPRD

pLDDT: mean 86.56, std 10.21, range [52.91, 98.19]

Sequence (253 aa):
MLESSQSIVDSLHAGYQVAGGLAAMAHTGTGVAQMGVVAESGALITGDQVSAYNNAVQAMAEAEYYTAQNFFLHESEKALERMETAIENFSEAATELVITTQVAERAEAAIESGDSQAAQEVQDFVEANQNILVVDQETVDEYNSSLEDIEVESSTAAIWAAAANSESTVAWANEIAEAGEKSFTDVSTSYFSQQSGLAAVYWDDVAFAITAENLGVWANTTDVLLAGADSDFFENGPAGKSYECFVYGTDCE

Radius of gyration: 36.0 Å; chains: 1; bounding box: 79×35×114 Å

Secondary structure (DSSP, 8-state):
-HHHHHHHHHHHHHHHHHHHHHHHHHHHT---PPTTHHHHTT-SPPHHHHHHHHHHHHHHHS-----HHHHHHHHHHHHHHHHHHHHHHHHHHHHHHHHHHHHHHHHHHHHHHT-HHHHHHHHHHHHHHHHHHSPPHHHHHHHHHHHHHHHHHHHHHHHHHHHHH-HHHHHHHHHHHHHTT--GGG--EEEEETTTTEEEEEETTEEEEEEHHHHT----HHHHHHHHHTSHHHHSSHHHHSHHHHHTS----